Protein AF-A0A853BVT8-F1 (afdb_monomer)

Sequence (184 aa):
MDYLRDLVRQRAQGMRGEVSGGRATQAGLGGLRASVNAVVLDRRTGAVSEAVNGRPYHVIADEDLHPVLARRLQEMLDAGPYQQWDRHTGERLPDTPFPHGDTPLRHAEIKALNLLLNLRGHGVGPDQMPEFLIDVMFTLVRGGPLPAPCCANCTRLVAGVLSNNNRNLFPPGHPEYTVISGER

Secondary structure (DSSP, 8-state):
-HHHHHHHHHHHHHHHHHHHTTSS-TGGGT-TTT-EEEEEEETTT--EEEEE---TT-PPPGGGS-HHHHHHHHHHHHT--EEEE-TTT-PEEEEESSSSSS-GGGSHHHHHHHHHHHHH-TT--GGGGGGEEEEEEESS-TTS-EEPPBPHHHHHHTTT-EESS-EESS-TTSTT--EEPPP-

Nearest PDB structures (foldseek):
  6v4w-assembly2_B  TM=2.492E-01  e=2.949E+00  Chitinophaga pinensis DSM 2588
  3zdj-assembly2_B  TM=2.752E-01  e=4.627E+00  synthetic construct
  1kgf-assembly1_A  TM=1.949E-01  e=5.262E+00  Staphylococcus aureus
  2y91-assembly2_B  TM=1.557E-01  e=4.627E+00  Bacillus licheniformis
  4n1h-assembly2_C  TM=1.527E-01  e=9.391E+00  Bacillus licheniformis

Solvent-accessible surface area (backbone atoms only — not comparable to full-atom values): 9608 Å² total; per-residue (Å²): 124,65,65,60,53,51,49,41,48,52,52,24,52,51,53,47,51,32,38,76,68,68,76,41,53,55,55,61,29,34,24,68,91,50,19,32,36,18,32,27,36,35,70,83,80,68,50,72,35,67,29,49,11,25,38,95,85,45,45,66,51,78,92,70,46,35,64,61,45,48,53,41,49,48,56,45,48,71,68,35,70,21,77,37,34,37,66,85,80,60,46,81,47,78,66,28,65,35,52,28,93,59,71,54,50,21,33,12,63,50,49,14,45,35,53,54,45,52,73,72,31,89,85,59,54,75,86,55,27,59,44,29,38,39,32,40,26,30,27,61,43,88,98,48,63,41,84,30,54,38,46,20,43,48,36,61,55,49,54,60,35,28,20,85,35,35,30,18,80,34,30,78,39,36,94,80,46,49,80,43,77,35,53,121

Radius of gyration: 15.84 Å; Cα contacts (8 Å, |Δi|>4): 373; chains: 1; bounding box: 37×42×40 Å

Mean predicted aligned error: 3.65 Å

Organism: NCBI:txid1323731

pLDDT: mean 93.36, std 6.34, range [59.03, 98.56]

Foldseek 3Di:
DCVQVVVLQVVLVVVLVCCVVVVDPCQQQVHQVQRKKKWKAQQVVRDIFIFGQGHQPQFQDPVLAAPLLVVLLVVLLVPDFEWDADLPPLDTDDTHSHLPNGDCRRHGLRVGVSVVSVVVNNPDHLVSLCSMEMWMWSRNDPPGIDTDAAELRRCRSSPNHFYQAWHWVHHNSDPPTDTHGGHD

Structure (mmCIF, N/CA/C/O backbone):
data_AF-A0A853BVT8-F1
#
_entry.id   AF-A0A853BVT8-F1
#
loop_
_atom_site.group_PDB
_atom_site.id
_atom_site.type_symbol
_atom_site.label_atom_id
_atom_site.label_alt_id
_atom_site.label_comp_id
_atom_site.label_asym_id
_atom_site.label_entity_id
_atom_site.label_seq_id
_atom_site.pdbx_PDB_ins_code
_atom_site.Cartn_x
_atom_site.Cartn_y
_atom_site.Cartn_z
_atom_site.occupancy
_atom_site.B_iso_or_equiv
_atom_site.auth_seq_id
_atom_site.auth_comp_id
_atom_site.auth_asym_id
_atom_site.auth_atom_id
_atom_site.pdbx_PDB_model_num
ATOM 1 N N . MET A 1 1 ? 7.765 0.156 17.466 1.00 59.59 1 MET A N 1
ATOM 2 C CA . MET A 1 1 ? 6.680 -0.747 17.902 1.00 59.59 1 MET A CA 1
ATOM 3 C C . MET A 1 1 ? 6.930 -2.108 17.279 1.00 59.59 1 MET A C 1
ATOM 5 O O . MET A 1 1 ? 6.565 -2.318 16.128 1.00 59.59 1 MET A O 1
ATOM 9 N N . ASP A 1 2 ? 7.598 -2.996 18.012 1.00 77.38 2 ASP A N 1
ATOM 10 C CA . ASP A 1 2 ? 8.118 -4.261 17.467 1.00 77.38 2 ASP A CA 1
ATOM 11 C C . ASP A 1 2 ? 7.026 -5.321 17.250 1.00 77.38 2 ASP A C 1
ATOM 13 O O . ASP A 1 2 ? 7.139 -6.152 16.356 1.00 77.38 2 ASP A O 1
ATOM 17 N N . TYR A 1 3 ? 5.901 -5.211 17.965 1.00 85.62 3 TYR A N 1
ATOM 18 C CA . TYR A 1 3 ? 4.794 -6.165 17.870 1.00 85.62 3 TYR A CA 1
ATOM 19 C C . TYR A 1 3 ? 4.198 -6.294 16.459 1.00 85.62 3 TYR A C 1
ATOM 21 O O . TYR A 1 3 ? 4.037 -7.405 15.960 1.00 85.62 3 TYR A O 1
ATOM 29 N N . LEU A 1 4 ? 3.883 -5.175 15.789 1.00 88.44 4 LEU A N 1
ATOM 30 C CA . LEU A 1 4 ? 3.266 -5.226 14.455 1.00 88.44 4 LEU A CA 1
ATOM 31 C C . LEU A 1 4 ? 4.220 -5.848 13.424 1.00 88.44 4 LEU A C 1
ATOM 33 O O . LEU A 1 4 ? 3.793 -6.614 12.560 1.00 88.44 4 LEU A O 1
ATOM 37 N N . ARG A 1 5 ? 5.519 -5.564 13.573 1.00 89.81 5 ARG A N 1
ATOM 38 C CA . ARG A 1 5 ? 6.593 -6.118 12.747 1.00 89.81 5 ARG A CA 1
ATOM 39 C C . ARG A 1 5 ? 6.738 -7.625 12.933 1.00 89.81 5 ARG A C 1
ATOM 41 O O . ARG A 1 5 ? 6.884 -8.361 11.955 1.00 89.81 5 ARG A O 1
ATOM 48 N N . ASP A 1 6 ? 6.681 -8.093 14.172 1.00 92.00 6 ASP A N 1
ATOM 49 C CA . ASP A 1 6 ? 6.732 -9.522 14.470 1.00 92.00 6 ASP A CA 1
ATOM 50 C C . ASP A 1 6 ? 5.476 -10.241 13.971 1.00 92.00 6 ASP A C 1
ATOM 52 O O . ASP A 1 6 ? 5.586 -11.314 13.371 1.00 92.00 6 ASP A O 1
ATOM 56 N N . LEU A 1 7 ? 4.302 -9.616 14.102 1.00 93.62 7 LEU A N 1
ATOM 57 C CA . LEU A 1 7 ? 3.046 -10.147 13.579 1.00 93.62 7 LEU A CA 1
ATOM 58 C C . LEU A 1 7 ? 3.097 -10.309 12.052 1.00 93.62 7 LEU A C 1
ATOM 60 O O . LEU A 1 7 ? 2.895 -11.416 11.551 1.00 93.62 7 LEU A O 1
ATOM 64 N N . VAL A 1 8 ? 3.432 -9.258 11.290 1.00 95.06 8 VAL A N 1
ATOM 65 C CA . VAL A 1 8 ? 3.498 -9.348 9.816 1.00 95.06 8 VAL A CA 1
ATOM 66 C C . VAL A 1 8 ? 4.539 -10.377 9.353 1.00 95.06 8 VAL A C 1
ATOM 68 O O . VAL A 1 8 ? 4.314 -11.082 8.363 1.00 95.06 8 VAL A O 1
ATOM 71 N N . ARG A 1 9 ? 5.647 -10.537 10.095 1.00 94.88 9 ARG A N 1
ATOM 72 C CA . ARG A 1 9 ? 6.663 -11.569 9.844 1.00 94.88 9 ARG A CA 1
ATOM 73 C C . ARG A 1 9 ? 6.121 -12.974 10.100 1.00 94.88 9 ARG A C 1
ATOM 75 O O . ARG A 1 9 ? 6.331 -13.852 9.262 1.00 94.88 9 ARG A O 1
ATOM 82 N N . GLN A 1 10 ? 5.426 -13.193 11.215 1.00 95.31 10 GLN A N 1
ATOM 83 C CA . GLN A 1 10 ? 4.806 -14.478 11.541 1.00 95.31 10 GLN A CA 1
ATOM 84 C C . GLN A 1 10 ? 3.778 -14.872 10.474 1.00 95.31 10 GLN A C 1
ATOM 86 O O . GLN A 1 10 ? 3.778 -16.011 10.002 1.00 95.31 10 GLN A O 1
ATOM 91 N N . ARG A 1 11 ? 2.952 -13.919 10.022 1.00 96.00 11 ARG A N 1
ATOM 92 C CA . ARG A 1 11 ? 2.008 -14.128 8.914 1.00 96.00 11 ARG A CA 1
ATOM 93 C C . ARG A 1 11 ? 2.717 -14.521 7.629 1.00 96.00 11 ARG A C 1
ATOM 95 O O . ARG A 1 11 ? 2.330 -15.498 6.991 1.00 96.00 11 ARG A O 1
ATOM 102 N N . ALA A 1 12 ? 3.798 -13.824 7.286 1.00 95.62 12 ALA A N 1
ATOM 103 C CA . ALA A 1 12 ? 4.587 -14.146 6.107 1.00 95.62 12 ALA A CA 1
ATOM 104 C C . ALA A 1 12 ? 5.181 -15.567 6.178 1.00 95.62 12 ALA A C 1
ATOM 106 O O . ALA A 1 12 ? 5.166 -16.300 5.190 1.00 95.62 12 ALA A O 1
ATOM 107 N N . GLN A 1 13 ? 5.674 -15.991 7.347 1.00 95.69 13 GLN A N 1
ATOM 108 C CA . GLN A 1 13 ? 6.168 -17.357 7.559 1.00 95.69 13 GLN A CA 1
ATOM 109 C C . GLN A 1 13 ? 5.055 -18.403 7.409 1.00 95.69 13 GLN A C 1
ATOM 111 O O . GLN A 1 13 ? 5.263 -19.409 6.729 1.00 95.69 13 GLN A O 1
ATOM 116 N N . GLY A 1 14 ? 3.871 -18.146 7.971 1.00 95.19 14 GLY A N 1
ATOM 117 C CA . GLY A 1 14 ? 2.697 -19.007 7.809 1.00 95.19 14 GLY A CA 1
ATOM 118 C C . GLY A 1 14 ? 2.315 -19.197 6.338 1.00 95.19 14 GLY A C 1
ATOM 119 O O . GLY A 1 14 ? 2.248 -20.330 5.862 1.00 95.19 14 GLY A O 1
ATOM 120 N N . MET A 1 15 ? 2.194 -18.100 5.585 1.00 94.81 15 MET A N 1
ATOM 121 C CA . MET A 1 15 ? 1.874 -18.128 4.149 1.00 94.81 15 MET A CA 1
ATOM 122 C C . MET A 1 15 ? 2.907 -18.907 3.325 1.00 94.81 15 MET A C 1
ATOM 124 O O . MET A 1 15 ? 2.552 -19.657 2.416 1.00 94.81 15 MET A O 1
ATOM 128 N N . ARG A 1 16 ? 4.201 -18.789 3.646 1.00 94.50 16 ARG A N 1
ATOM 129 C CA . ARG A 1 16 ? 5.247 -19.611 3.008 1.00 94.50 16 ARG A CA 1
ATOM 130 C C . ARG A 1 16 ? 5.047 -21.100 3.269 1.00 94.50 16 ARG A C 1
ATOM 132 O O . ARG A 1 16 ? 5.276 -21.906 2.364 1.00 94.50 16 ARG A O 1
ATOM 139 N N . GLY A 1 17 ? 4.641 -21.457 4.487 1.00 94.56 17 GLY A N 1
ATOM 140 C CA . GLY A 1 17 ? 4.295 -22.827 4.858 1.00 94.56 17 GLY A CA 1
ATOM 141 C C . GLY A 1 17 ? 3.094 -23.346 4.067 1.00 94.56 17 GLY A C 1
ATOM 142 O O . GLY A 1 17 ? 3.124 -24.471 3.575 1.00 94.56 17 GLY A O 1
ATOM 143 N N . GLU A 1 18 ? 2.069 -22.517 3.867 1.00 94.81 18 GLU A N 1
ATOM 144 C CA . GLU A 1 18 ? 0.896 -22.865 3.056 1.00 94.81 18 GLU A CA 1
ATOM 145 C C . GLU A 1 18 ? 1.233 -23.068 1.578 1.00 94.81 18 GLU A C 1
ATOM 147 O O . GLU A 1 18 ? 0.758 -24.031 0.977 1.00 94.81 18 GLU A O 1
ATOM 152 N N . VAL A 1 19 ? 2.090 -22.215 1.005 1.00 93.31 19 VAL A N 1
ATOM 153 C CA . VAL A 1 19 ? 2.563 -22.372 -0.379 1.00 93.31 19 VAL A CA 1
ATOM 154 C C . VAL A 1 19 ? 3.416 -23.629 -0.530 1.00 93.31 19 VAL A C 1
ATOM 156 O O . VAL A 1 19 ? 3.199 -24.408 -1.454 1.00 93.31 19 VAL A O 1
ATOM 159 N N . SER A 1 20 ? 4.355 -23.865 0.389 1.00 92.25 20 SER A N 1
ATOM 160 C CA . SER A 1 20 ? 5.199 -25.072 0.371 1.00 92.25 20 SER A CA 1
ATOM 161 C C . SER A 1 20 ? 4.375 -26.352 0.537 1.00 92.25 20 SER A C 1
ATOM 163 O O . SER A 1 20 ? 4.693 -27.374 -0.060 1.00 92.25 20 SER A O 1
ATOM 165 N N . GLY A 1 21 ? 3.300 -26.286 1.326 1.00 94.38 21 GLY A N 1
ATOM 166 C CA . GLY A 1 21 ? 2.366 -27.388 1.546 1.00 94.38 21 GLY A CA 1
ATOM 167 C C . GLY A 1 21 ? 1.257 -27.514 0.496 1.00 94.38 21 GLY A C 1
ATOM 168 O O . GLY A 1 21 ? 0.345 -28.307 0.703 1.00 94.38 21 GLY A O 1
ATOM 169 N N . GLY A 1 22 ? 1.274 -26.719 -0.581 1.00 93.31 22 GLY A N 1
ATOM 170 C CA . GLY A 1 22 ? 0.289 -26.789 -1.668 1.00 93.31 22 GLY A CA 1
ATOM 171 C C . GLY A 1 22 ? -1.121 -26.284 -1.328 1.00 93.31 22 GLY A C 1
ATOM 172 O O . GLY A 1 22 ? -2.031 -26.444 -2.136 1.00 93.31 22 GLY A O 1
ATOM 173 N N . ARG A 1 23 ? -1.319 -25.658 -0.160 1.00 93.50 23 ARG A N 1
ATOM 174 C CA . ARG A 1 23 ? -2.612 -25.086 0.275 1.00 93.50 23 ARG A CA 1
ATOM 175 C C . ARG A 1 23 ? -2.868 -23.690 -0.293 1.00 93.50 23 ARG A C 1
ATOM 177 O O . ARG A 1 23 ? -4.014 -23.266 -0.391 1.00 93.50 23 ARG A O 1
ATOM 184 N N . ALA A 1 24 ? -1.805 -22.999 -0.694 1.00 91.19 24 ALA A N 1
ATOM 185 C CA . ALA A 1 24 ? -1.854 -21.718 -1.382 1.00 91.19 24 ALA A CA 1
ATOM 186 C C . ALA A 1 24 ? -0.964 -21.753 -2.630 1.00 91.19 24 ALA A C 1
ATOM 188 O O . ALA A 1 24 ? -0.022 -22.538 -2.728 1.00 91.19 24 ALA A O 1
ATOM 189 N N . THR A 1 25 ? -1.235 -20.871 -3.592 1.00 90.88 25 THR A N 1
ATOM 190 C CA . THR A 1 25 ? -0.416 -20.747 -4.808 1.00 90.88 25 THR A CA 1
ATOM 191 C C . THR A 1 25 ? 0.362 -19.441 -4.793 1.00 90.88 25 THR A C 1
ATOM 193 O O . THR A 1 25 ? -0.151 -18.412 -4.355 1.00 90.88 25 THR A O 1
ATOM 196 N N . GLN A 1 26 ? 1.578 -19.444 -5.350 1.00 89.94 26 GLN A N 1
ATOM 197 C CA . GLN A 1 26 ? 2.368 -18.216 -5.507 1.00 89.94 26 GLN A CA 1
ATOM 198 C C . GLN A 1 26 ? 1.588 -17.143 -6.279 1.00 89.94 26 GLN A C 1
ATOM 200 O O . GLN A 1 26 ? 1.597 -15.977 -5.902 1.00 89.94 26 GLN A O 1
ATOM 205 N N . ALA A 1 27 ? 0.866 -17.548 -7.330 1.00 87.44 27 ALA A N 1
ATOM 206 C CA . ALA A 1 27 ? 0.018 -16.662 -8.123 1.00 87.44 27 ALA A CA 1
ATOM 207 C C . ALA A 1 27 ? -1.129 -16.047 -7.304 1.00 87.44 27 ALA A C 1
ATOM 209 O O . ALA A 1 27 ? -1.492 -14.897 -7.532 1.00 87.44 27 ALA A O 1
ATOM 210 N N . GLY A 1 28 ? -1.690 -16.789 -6.343 1.00 85.88 28 GLY A N 1
ATOM 211 C CA . GLY A 1 28 ? -2.718 -16.286 -5.429 1.00 85.88 28 GLY A CA 1
ATOM 212 C C . GLY A 1 28 ? -2.236 -15.136 -4.544 1.00 85.88 28 GLY A C 1
ATOM 213 O O . GLY A 1 28 ? -3.037 -14.273 -4.208 1.00 85.88 28 GLY A O 1
ATOM 214 N N . LEU A 1 29 ? -0.933 -15.087 -4.253 1.00 85.38 29 LEU A N 1
ATOM 215 C CA . LEU A 1 29 ? -0.292 -14.029 -3.471 1.00 85.38 29 LEU A CA 1
ATOM 216 C C . LEU A 1 29 ? 0.296 -12.904 -4.341 1.00 85.38 29 L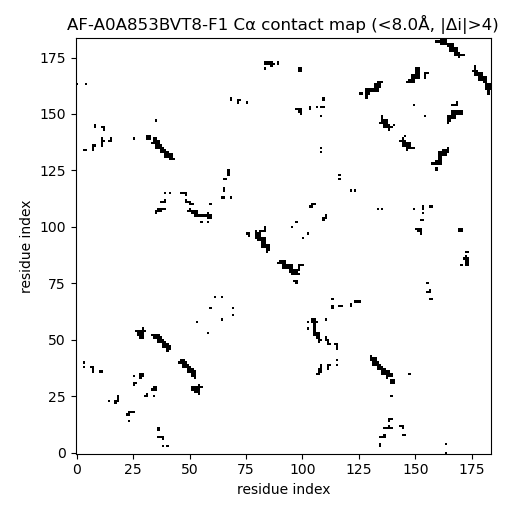EU A C 1
ATOM 218 O O . LEU A 1 29 ? 1.077 -12.105 -3.842 1.00 85.38 29 LEU A O 1
ATOM 222 N N . GLY A 1 30 ? -0.000 -12.859 -5.644 1.00 82.81 30 GLY A N 1
ATOM 223 C CA . GLY A 1 30 ? 0.544 -11.857 -6.568 1.00 82.81 30 GLY A CA 1
ATOM 224 C C . GLY A 1 30 ? 1.795 -12.292 -7.343 1.00 82.81 30 GLY A C 1
ATOM 225 O O . GLY A 1 30 ? 2.314 -11.507 -8.131 1.00 82.81 30 GLY A O 1
ATOM 226 N N . GLY A 1 31 ? 2.250 -13.540 -7.185 1.00 83.62 31 GLY A N 1
ATOM 227 C CA . GLY A 1 31 ? 3.413 -14.112 -7.873 1.00 83.62 31 GLY A CA 1
ATOM 228 C C . GLY A 1 31 ? 4.716 -13.978 -7.080 1.00 83.62 31 GLY A C 1
ATOM 229 O O . GLY A 1 31 ? 4.810 -13.207 -6.134 1.00 83.62 31 GLY A O 1
ATOM 230 N N . LEU A 1 32 ? 5.761 -14.721 -7.464 1.00 70.25 32 LEU A N 1
ATOM 231 C CA . LEU A 1 32 ? 7.001 -14.834 -6.675 1.00 70.25 32 LEU A CA 1
ATOM 232 C C . LEU A 1 32 ? 7.667 -13.480 -6.360 1.00 70.25 32 LEU A C 1
ATOM 234 O O . LEU A 1 32 ? 8.144 -13.268 -5.249 1.00 70.25 32 LEU A O 1
ATOM 238 N N . ARG A 1 33 ? 7.697 -12.564 -7.337 1.00 69.94 33 ARG A N 1
ATOM 239 C CA . ARG A 1 33 ? 8.371 -11.255 -7.230 1.00 69.94 33 ARG A CA 1
A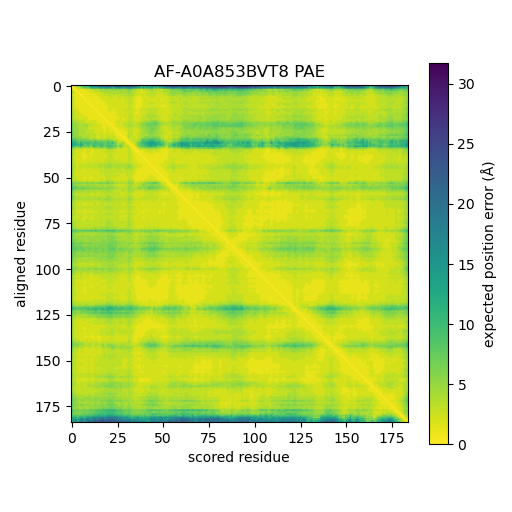TOM 240 C C . ARG A 1 33 ? 7.488 -10.136 -6.670 1.00 69.94 33 ARG A C 1
ATOM 242 O O . ARG A 1 33 ? 8.009 -9.071 -6.370 1.00 69.94 33 ARG A O 1
ATOM 249 N N . ALA A 1 34 ? 6.186 -10.376 -6.533 1.00 79.50 34 ALA A N 1
ATOM 250 C CA . ALA A 1 34 ? 5.215 -9.402 -6.036 1.00 79.50 34 ALA A CA 1
ATOM 251 C C . ALA A 1 34 ? 4.369 -9.975 -4.888 1.00 79.50 34 ALA A C 1
ATOM 253 O O . ALA A 1 34 ? 3.291 -9.462 -4.599 1.00 79.50 34 ALA A O 1
ATOM 254 N N . SER A 1 35 ? 4.855 -11.035 -4.234 1.00 91.06 35 SER A N 1
ATOM 255 C CA . SER A 1 35 ? 4.199 -11.610 -3.071 1.00 91.06 35 SER A CA 1
ATOM 256 C C . SER A 1 35 ? 4.487 -10.767 -1.848 1.00 91.06 35 SER A C 1
ATOM 258 O O . SER A 1 35 ? 5.594 -10.791 -1.305 1.00 91.06 35 SER A O 1
ATOM 260 N N . VAL A 1 36 ? 3.474 -9.997 -1.474 1.00 95.31 36 VAL A N 1
ATOM 261 C CA . VAL A 1 36 ? 3.507 -9.058 -0.365 1.00 95.31 36 VAL A CA 1
ATOM 262 C C . VAL A 1 36 ? 2.318 -9.334 0.537 1.00 95.31 36 VAL A C 1
ATOM 264 O O . VAL A 1 36 ? 1.204 -9.547 0.049 1.00 95.31 36 VAL A O 1
ATOM 267 N N . ASN A 1 37 ? 2.557 -9.303 1.842 1.00 96.69 37 ASN A N 1
ATOM 268 C CA . ASN A 1 37 ? 1.511 -9.225 2.846 1.00 96.69 37 ASN A CA 1
ATOM 269 C C . ASN A 1 37 ? 1.666 -7.956 3.676 1.00 96.69 37 ASN A C 1
ATOM 271 O O . ASN A 1 37 ? 2.784 -7.517 3.943 1.00 96.69 37 ASN A O 1
ATOM 275 N N . ALA A 1 38 ? 0.539 -7.398 4.099 1.00 97.50 38 ALA A N 1
ATOM 276 C CA . ALA A 1 38 ? 0.483 -6.204 4.923 1.00 97.50 38 ALA A CA 1
ATOM 277 C C . ALA A 1 38 ? -0.380 -6.455 6.157 1.00 97.50 38 ALA A C 1
ATOM 279 O O . ALA A 1 38 ? -1.377 -7.177 6.091 1.00 97.50 38 ALA A O 1
ATOM 280 N N . VAL A 1 39 ? 0.011 -5.832 7.263 1.00 97.94 39 VAL A N 1
ATOM 281 C CA . VAL A 1 39 ? -0.793 -5.705 8.475 1.00 97.94 39 VAL A CA 1
ATOM 282 C C . VAL A 1 39 ? -0.946 -4.220 8.765 1.00 97.94 39 VAL A C 1
ATOM 284 O O . VAL A 1 39 ? 0.037 -3.478 8.752 1.00 97.94 39 VAL A O 1
ATOM 287 N N . VAL A 1 40 ? -2.176 -3.787 9.026 1.00 97.88 40 VAL A N 1
ATOM 288 C CA . VAL A 1 40 ? -2.485 -2.402 9.385 1.00 97.88 40 VAL A CA 1
ATOM 289 C C . VAL A 1 40 ? -3.170 -2.384 10.737 1.00 97.88 40 VAL A C 1
ATOM 291 O O . VAL A 1 40 ? -4.091 -3.162 10.974 1.00 97.88 40 VAL A O 1
ATOM 294 N N . LEU A 1 41 ? -2.709 -1.499 11.613 1.00 97.81 41 LEU A N 1
ATOM 295 C CA . LEU A 1 41 ? -3.265 -1.243 12.934 1.00 97.81 41 LEU A CA 1
ATOM 296 C C . LEU A 1 41 ? -3.920 0.137 12.941 1.00 97.81 41 LEU A C 1
ATOM 298 O O . LEU A 1 41 ? -3.257 1.138 12.679 1.00 97.81 41 LEU A O 1
ATOM 302 N N . ASP A 1 42 ? -5.190 0.196 13.313 1.00 97.62 42 ASP A N 1
ATOM 303 C CA . ASP A 1 42 ? -5.824 1.419 13.787 1.00 97.62 42 ASP A CA 1
ATOM 304 C C . ASP A 1 42 ? -5.423 1.626 15.253 1.00 97.62 42 ASP A C 1
ATOM 306 O O . ASP A 1 42 ? -5.849 0.897 16.148 1.00 97.62 42 ASP A O 1
ATOM 310 N N . ARG A 1 43 ? -4.594 2.634 15.517 1.00 96.12 43 ARG A N 1
ATOM 311 C CA . ARG A 1 43 ? -4.029 2.904 16.844 1.00 96.12 43 ARG A CA 1
ATOM 312 C C . ARG A 1 43 ? -5.039 3.509 17.817 1.00 96.12 43 ARG A C 1
ATOM 314 O O . ARG A 1 43 ? -4.779 3.482 19.017 1.00 96.12 43 ARG A O 1
ATOM 321 N N . ARG A 1 44 ? -6.165 4.051 17.338 1.00 96.00 44 ARG A N 1
ATOM 322 C CA . ARG A 1 44 ? -7.216 4.613 18.203 1.00 96.00 44 ARG A CA 1
ATOM 323 C C . ARG A 1 44 ? -8.254 3.567 18.614 1.00 96.00 44 ARG A C 1
ATOM 325 O O . ARG A 1 44 ? -8.794 3.697 19.705 1.00 96.00 44 ARG A O 1
ATOM 332 N N . THR A 1 45 ? -8.533 2.538 17.807 1.00 96.12 45 THR A N 1
ATOM 333 C CA . THR A 1 45 ? -9.413 1.418 18.236 1.00 96.12 45 THR A CA 1
ATOM 334 C C . THR A 1 45 ? -8.676 0.158 18.671 1.00 96.12 45 THR A C 1
ATOM 336 O O . THR A 1 45 ? -9.260 -0.668 19.364 1.00 96.12 45 THR A O 1
ATOM 339 N N . GLY A 1 46 ? -7.426 -0.027 18.246 1.00 96.06 46 GLY A N 1
ATOM 340 C CA . GLY A 1 46 ? -6.722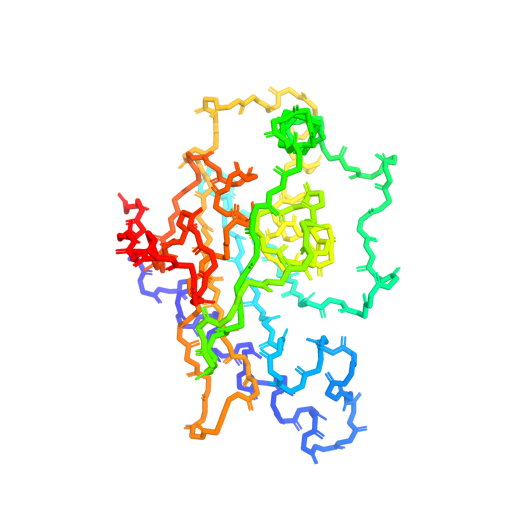 -1.302 18.362 1.00 96.06 46 GLY A CA 1
ATOM 341 C C . GLY A 1 46 ? -7.121 -2.330 17.297 1.00 96.06 46 GLY A C 1
ATOM 342 O O . GLY A 1 46 ? -6.640 -3.460 17.351 1.00 96.06 46 GLY A O 1
ATOM 343 N N . ALA A 1 47 ? -7.983 -1.976 16.335 1.00 97.31 47 ALA A N 1
ATOM 344 C CA . ALA A 1 47 ? -8.380 -2.885 15.266 1.00 97.31 47 ALA A CA 1
ATOM 345 C C . ALA A 1 47 ? -7.201 -3.186 14.330 1.00 97.31 47 ALA A C 1
ATOM 347 O O . ALA A 1 47 ? -6.443 -2.293 13.948 1.00 97.31 47 ALA A O 1
ATOM 348 N N . VAL A 1 48 ? -7.077 -4.451 13.933 1.00 97.56 48 VAL A N 1
ATOM 349 C CA . VAL A 1 48 ? -6.040 -4.924 13.013 1.00 97.56 48 VAL A CA 1
ATOM 350 C C . VAL A 1 48 ? -6.701 -5.504 11.773 1.00 97.56 48 VAL A C 1
ATOM 352 O O . VAL A 1 48 ? -7.669 -6.255 11.869 1.00 97.56 48 VAL A O 1
ATOM 355 N N . SER A 1 49 ? -6.157 -5.170 10.609 1.00 98.12 49 SER A N 1
ATOM 356 C CA . SER A 1 49 ? -6.501 -5.806 9.340 1.00 98.12 49 SER A CA 1
ATOM 357 C C . SER A 1 49 ? -5.255 -6.387 8.693 1.00 98.12 49 SER A C 1
ATOM 359 O O . SER A 1 49 ? -4.140 -5.894 8.881 1.00 98.12 49 SER A O 1
ATOM 361 N N . GLU A 1 50 ? -5.452 -7.442 7.915 1.00 97.62 50 GLU A N 1
ATOM 362 C CA . GLU A 1 50 ? -4.387 -8.122 7.196 1.00 97.62 50 GLU A CA 1
ATOM 363 C C . GLU A 1 50 ? -4.822 -8.322 5.748 1.00 97.62 50 GLU A C 1
ATOM 365 O O . GLU A 1 50 ? -5.994 -8.580 5.467 1.00 97.62 50 GLU A O 1
ATOM 370 N N . ALA A 1 51 ? -3.880 -8.220 4.818 1.00 97.12 51 ALA A N 1
ATOM 371 C CA . ALA A 1 51 ? -4.141 -8.513 3.419 1.00 97.12 51 ALA A CA 1
ATOM 372 C C . ALA A 1 51 ? -2.894 -9.047 2.716 1.00 97.12 51 ALA A C 1
ATOM 374 O O . ALA A 1 51 ? -1.766 -8.945 3.205 1.00 97.12 51 ALA A O 1
ATOM 375 N N . VAL A 1 52 ? -3.120 -9.596 1.527 1.00 95.94 52 VAL A N 1
ATOM 376 C CA . VAL A 1 52 ? -2.084 -10.046 0.600 1.00 95.94 52 VAL A CA 1
ATOM 377 C C . VAL A 1 52 ? -2.302 -9.410 -0.764 1.00 95.94 52 VAL A C 1
ATOM 379 O O . VAL A 1 52 ? -3.432 -9.067 -1.137 1.00 95.94 52 VAL A O 1
ATOM 382 N N . ASN A 1 53 ? -1.223 -9.283 -1.531 1.00 94.50 53 ASN A N 1
ATOM 383 C CA . ASN A 1 53 ? -1.335 -8.921 -2.934 1.00 94.50 53 ASN A CA 1
ATOM 384 C C . ASN A 1 53 ? -2.232 -9.932 -3.650 1.00 94.50 53 ASN A C 1
ATOM 386 O O . ASN A 1 53 ? -2.116 -11.143 -3.469 1.00 94.50 53 ASN A O 1
ATOM 390 N N . GLY A 1 54 ? -3.157 -9.419 -4.455 1.00 85.88 54 GLY A N 1
ATOM 391 C CA . GLY A 1 54 ? -4.073 -10.253 -5.227 1.00 85.88 54 GLY A CA 1
ATOM 392 C C . GLY A 1 54 ? -3.513 -10.624 -6.597 1.00 85.88 54 GLY A C 1
ATOM 393 O O . GLY A 1 54 ? -2.453 -10.156 -6.991 1.00 85.88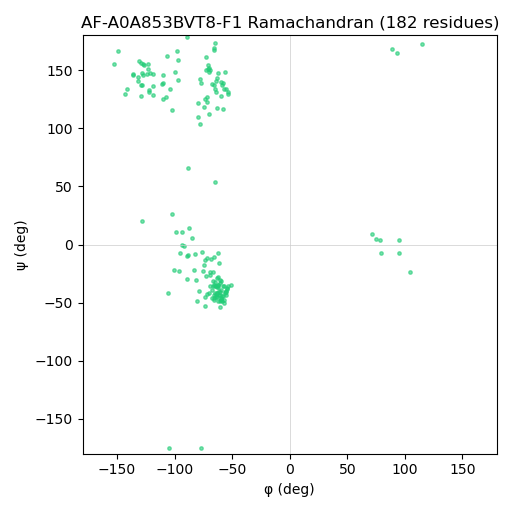 54 GLY A O 1
ATOM 394 N N . ARG A 1 55 ? -4.256 -11.405 -7.383 1.00 88.50 55 ARG A N 1
ATOM 395 C CA . ARG A 1 55 ? -4.049 -11.492 -8.840 1.00 88.50 55 ARG A CA 1
ATOM 396 C C . AR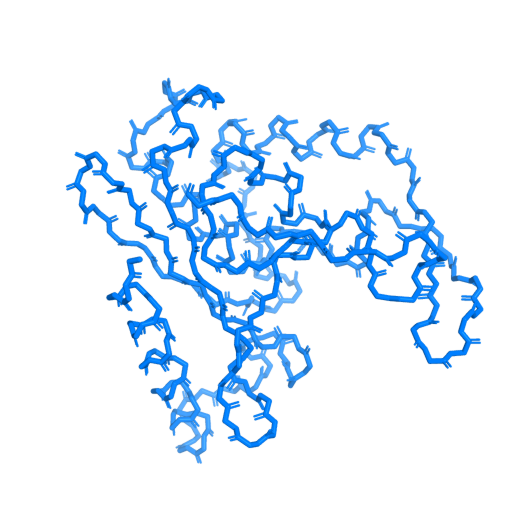G A 1 55 ? -4.373 -10.143 -9.512 1.00 88.50 55 ARG A C 1
ATOM 398 O O . ARG A 1 55 ? -4.979 -9.301 -8.854 1.00 88.50 55 ARG A O 1
ATOM 405 N N . PRO A 1 56 ? -4.022 -9.919 -10.794 1.00 85.31 56 PRO A N 1
ATOM 406 C CA . PRO A 1 56 ? -4.302 -8.648 -11.476 1.00 85.31 56 PRO A CA 1
ATOM 407 C C . PRO A 1 56 ? -5.762 -8.173 -11.379 1.00 85.31 56 PRO A C 1
ATOM 409 O O . PRO A 1 56 ? -6.000 -6.985 -11.227 1.00 85.31 56 PRO A O 1
ATOM 412 N N . TYR A 1 57 ? -6.723 -9.101 -11.386 1.00 87.25 57 TYR A N 1
ATOM 413 C CA . TYR A 1 57 ? -8.164 -8.830 -11.263 1.00 87.25 57 TYR A CA 1
ATOM 414 C C . TYR A 1 57 ? -8.704 -8.909 -9.824 1.00 87.25 57 TYR A C 1
ATOM 416 O O . TYR A 1 57 ? -9.887 -8.697 -9.598 1.00 87.25 57 TYR A O 1
ATOM 424 N N . HIS A 1 58 ? -7.868 -9.217 -8.829 1.00 91.56 58 HIS A N 1
ATOM 425 C CA . HIS A 1 58 ? -8.261 -9.173 -7.415 1.00 91.56 58 HIS A CA 1
ATOM 426 C C . HIS A 1 58 ? -8.011 -7.766 -6.865 1.00 91.56 58 HIS A C 1
ATOM 428 O O . HIS A 1 58 ? -7.126 -7.572 -6.022 1.00 91.56 58 HIS A O 1
ATOM 434 N N . VAL A 1 59 ? -8.749 -6.794 -7.384 1.00 95.88 59 VAL A N 1
ATOM 435 C CA . VAL A 1 59 ? -8.734 -5.394 -6.946 1.00 95.88 59 VAL A CA 1
ATOM 436 C C . VAL A 1 59 ? -9.884 -5.133 -5.974 1.00 95.88 59 VAL A C 1
ATOM 438 O O . VAL A 1 59 ? -10.842 -5.901 -5.930 1.00 95.88 59 VAL A O 1
ATOM 441 N N . ILE A 1 60 ? -9.769 -4.077 -5.173 1.00 97.50 60 ILE A N 1
ATOM 442 C CA . ILE A 1 60 ? -10.917 -3.499 -4.459 1.00 97.50 60 ILE A CA 1
ATOM 443 C C . ILE A 1 60 ? -11.886 -2.962 -5.521 1.00 97.50 60 ILE A C 1
ATOM 445 O O . ILE A 1 60 ? -11.427 -2.295 -6.448 1.00 97.50 60 ILE A O 1
ATOM 449 N N . ALA A 1 61 ? -13.174 -3.287 -5.411 1.00 96.88 61 ALA A N 1
ATOM 450 C CA . ALA A 1 61 ? -14.199 -2.737 -6.293 1.00 96.88 61 ALA A CA 1
ATOM 451 C C . ALA A 1 61 ? -14.416 -1.244 -5.999 1.00 96.88 61 ALA A C 1
ATOM 453 O O . ALA A 1 61 ? -14.192 -0.799 -4.872 1.00 96.88 61 ALA A O 1
ATOM 454 N N . ASP A 1 62 ? -14.843 -0.468 -6.994 1.00 96.19 62 ASP A N 1
ATOM 455 C CA . ASP A 1 62 ? -14.967 0.988 -6.854 1.00 96.19 62 ASP A CA 1
ATOM 456 C C . ASP A 1 62 ? -15.988 1.367 -5.769 1.00 96.19 62 ASP A C 1
ATOM 458 O O . ASP A 1 62 ? -15.755 2.293 -4.994 1.00 96.19 62 ASP A O 1
ATOM 462 N N . GLU A 1 63 ? -17.078 0.605 -5.652 1.00 96.44 63 GLU A N 1
ATOM 463 C CA . GLU A 1 63 ? -18.103 0.762 -4.617 1.00 96.44 63 GLU A CA 1
ATOM 464 C C . GLU A 1 63 ? -17.611 0.440 -3.194 1.00 96.44 63 GLU A C 1
ATOM 466 O O . GLU A 1 63 ? -18.165 0.954 -2.222 1.00 96.44 63 GLU A O 1
ATOM 471 N N . ASP A 1 64 ? -16.553 -0.365 -3.069 1.00 97.56 64 ASP A N 1
ATOM 472 C CA . ASP A 1 64 ? -15.957 -0.764 -1.791 1.00 97.56 64 ASP A CA 1
ATOM 473 C C . ASP A 1 64 ? -14.773 0.132 -1.392 1.00 97.56 64 ASP A C 1
ATOM 475 O O . ASP A 1 64 ? -14.217 -0.005 -0.291 1.00 97.56 64 ASP A O 1
ATOM 479 N N . LEU A 1 65 ? -14.332 1.027 -2.281 1.00 98.31 65 LEU A N 1
ATOM 480 C CA . LEU A 1 65 ? -13.177 1.883 -2.049 1.00 98.31 65 LEU A CA 1
ATOM 481 C C . LEU A 1 65 ? -13.554 3.069 -1.157 1.00 98.31 65 LEU A C 1
ATOM 483 O O . LEU A 1 65 ? -14.392 3.905 -1.494 1.00 98.31 65 LEU A O 1
ATOM 487 N N . HIS A 1 66 ? -12.875 3.191 -0.018 1.00 98.25 66 HIS A N 1
ATOM 488 C CA . HIS A 1 66 ? -13.113 4.279 0.918 1.00 98.25 66 HIS A CA 1
ATOM 489 C C . HIS A 1 66 ? -12.873 5.649 0.244 1.00 98.25 66 HIS A C 1
ATOM 491 O O . HIS A 1 66 ? -11.839 5.822 -0.417 1.00 98.25 66 HIS A O 1
ATOM 497 N N . PRO A 1 67 ? -13.727 6.673 0.468 1.00 97.44 67 PRO A N 1
ATOM 498 C CA . PRO A 1 67 ? -13.646 7.955 -0.240 1.00 97.44 67 PRO A CA 1
ATOM 499 C C . PRO A 1 67 ? -12.283 8.653 -0.184 1.00 97.44 67 PRO A C 1
ATOM 501 O O . PRO A 1 67 ? -11.852 9.260 -1.164 1.00 97.44 67 PRO A O 1
ATOM 504 N N . VAL A 1 68 ? -11.561 8.553 0.941 1.00 97.06 68 VAL A N 1
ATOM 505 C CA . VAL A 1 68 ? -10.216 9.150 1.057 1.00 97.06 68 VAL A CA 1
ATOM 506 C C . VAL A 1 68 ? -9.211 8.510 0.092 1.00 97.06 68 VAL A C 1
ATOM 508 O O . VAL A 1 68 ? -8.356 9.210 -0.447 1.00 97.06 68 VAL A O 1
ATOM 511 N N . LEU A 1 69 ? -9.320 7.197 -0.142 1.00 98.06 69 LEU A N 1
ATOM 512 C CA . LEU A 1 69 ? -8.462 6.464 -1.067 1.00 98.06 69 LEU A CA 1
ATOM 513 C C . LEU A 1 69 ? -8.914 6.689 -2.506 1.00 98.06 69 LEU A C 1
ATOM 515 O O . LEU A 1 69 ? -8.060 6.901 -3.359 1.00 98.06 69 LEU A O 1
ATOM 519 N N . ALA A 1 70 ? -10.227 6.720 -2.759 1.00 97.81 70 ALA A N 1
ATOM 520 C CA . ALA A 1 70 ? -10.789 7.033 -4.071 1.00 97.81 70 ALA A CA 1
ATOM 521 C C . ALA A 1 70 ? -10.323 8.408 -4.568 1.00 97.81 70 ALA A C 1
ATOM 523 O O . ALA A 1 70 ? -9.797 8.526 -5.672 1.00 97.81 70 ALA A O 1
ATOM 524 N N . ARG A 1 71 ? -10.404 9.436 -3.715 1.00 97.19 71 ARG A N 1
ATOM 525 C CA . ARG A 1 71 ? -9.916 10.779 -4.049 1.00 97.19 71 ARG A CA 1
ATOM 526 C C . ARG A 1 71 ? -8.418 10.791 -4.365 1.00 97.19 71 ARG A C 1
ATOM 528 O O . ARG A 1 71 ? -8.023 11.353 -5.376 1.00 97.19 71 ARG A O 1
ATOM 535 N N . ARG A 1 72 ? -7.589 10.139 -3.543 1.00 97.56 72 ARG A N 1
ATOM 536 C CA . ARG A 1 72 ? -6.131 10.062 -3.770 1.00 97.56 72 ARG A CA 1
ATOM 537 C C . ARG A 1 72 ? -5.769 9.265 -5.022 1.00 97.56 72 ARG A C 1
ATOM 539 O O . ARG A 1 72 ? -4.788 9.580 -5.689 1.00 97.56 72 ARG A O 1
ATOM 546 N N . LEU A 1 73 ? -6.536 8.221 -5.329 1.00 98.31 73 LEU A N 1
ATOM 547 C CA . LEU A 1 73 ? -6.388 7.463 -6.565 1.00 98.31 73 LEU A CA 1
ATOM 548 C C . LEU A 1 73 ? -6.697 8.349 -7.773 1.00 98.31 73 LEU A C 1
ATOM 550 O O . LEU A 1 73 ? -5.913 8.352 -8.716 1.00 98.31 73 LEU A O 1
ATOM 554 N N . GLN A 1 74 ? -7.780 9.128 -7.716 1.00 98.31 74 GLN A N 1
ATOM 555 C CA . GLN A 1 74 ? -8.138 10.068 -8.774 1.00 98.31 74 GLN A CA 1
ATOM 556 C C . GLN A 1 74 ? -7.068 11.150 -8.954 1.00 98.31 74 GLN A C 1
ATOM 558 O O . GLN A 1 74 ? -6.580 11.330 -10.061 1.00 98.31 74 GLN A O 1
ATOM 563 N N . GLU A 1 75 ? -6.618 11.787 -7.868 1.00 97.75 75 GLU A N 1
ATOM 564 C CA . GLU A 1 75 ? -5.529 12.778 -7.897 1.00 97.75 75 GLU A CA 1
ATOM 565 C C . GLU A 1 75 ? -4.253 12.209 -8.547 1.00 97.75 75 GLU A C 1
ATOM 567 O O . GLU A 1 75 ? -3.562 12.899 -9.294 1.00 97.75 75 GLU A O 1
ATOM 572 N N . MET A 1 76 ? -3.937 10.936 -8.287 1.00 97.62 76 MET A N 1
ATOM 573 C CA . MET A 1 76 ? -2.804 10.255 -8.913 1.00 97.62 76 MET A CA 1
ATOM 574 C C . MET A 1 76 ? -3.042 9.984 -10.404 1.00 97.62 76 MET A C 1
ATOM 576 O O . MET A 1 76 ? -2.129 10.165 -11.200 1.00 97.62 76 MET A O 1
ATOM 580 N N . LEU A 1 77 ? -4.242 9.562 -10.800 1.00 97.62 77 LEU A N 1
ATOM 581 C CA . LEU A 1 77 ? -4.576 9.358 -12.211 1.00 97.62 77 LEU A CA 1
ATOM 582 C C . LEU A 1 77 ? -4.514 10.676 -12.999 1.00 97.62 77 LEU A C 1
ATOM 584 O O . LEU A 1 77 ? -3.948 10.699 -14.090 1.00 97.62 77 LEU A O 1
ATOM 588 N N . ASP A 1 78 ? -5.018 11.767 -12.419 1.00 98.12 78 ASP A N 1
ATOM 589 C CA . ASP A 1 78 ? -5.027 13.104 -13.024 1.00 98.12 78 ASP A CA 1
ATOM 590 C C . ASP A 1 78 ? -3.615 13.689 -13.181 1.00 98.12 78 ASP A C 1
ATOM 592 O O . ASP A 1 78 ? -3.347 14.442 -14.114 1.00 98.12 78 ASP A O 1
ATOM 596 N N . ALA A 1 79 ? -2.699 13.340 -12.273 1.00 97.06 79 ALA A N 1
ATOM 597 C CA . ALA A 1 79 ? -1.302 13.770 -12.318 1.00 97.06 79 ALA A CA 1
ATOM 598 C C . ALA A 1 79 ? -0.420 12.920 -13.253 1.00 97.06 79 ALA A C 1
ATOM 600 O O . ALA A 1 79 ? 0.752 13.249 -13.449 1.00 97.06 79 ALA A O 1
ATOM 601 N N . GLY A 1 80 ? -0.947 11.813 -13.779 1.00 94.44 80 GLY A N 1
ATOM 602 C CA . GLY A 1 80 ? -0.277 10.992 -14.778 1.00 94.44 80 GLY A CA 1
ATOM 603 C C . GLY A 1 80 ? -0.336 11.593 -16.194 1.00 94.44 80 GLY A C 1
ATOM 604 O O . GLY A 1 80 ? -0.845 12.694 -16.400 1.00 94.44 80 GLY A O 1
ATOM 605 N N . PRO A 1 81 ? 0.159 10.861 -17.206 1.00 96.88 81 PRO A N 1
ATOM 606 C CA . PRO A 1 81 ? 0.806 9.555 -17.103 1.00 96.88 81 PRO A CA 1
ATOM 607 C C . PRO A 1 81 ? 2.214 9.643 -16.486 1.00 96.88 81 PRO A C 1
ATOM 609 O O . PRO A 1 81 ? 2.835 10.703 -16.445 1.00 96.88 81 PRO A O 1
ATOM 612 N N . TYR A 1 82 ? 2.725 8.514 -15.994 1.00 97.00 82 TYR A N 1
ATOM 613 C CA . TYR A 1 82 ? 4.003 8.430 -15.293 1.00 97.00 82 TYR A CA 1
ATOM 614 C C . TYR A 1 82 ? 5.057 7.689 -16.091 1.00 97.00 82 TYR A C 1
ATOM 616 O O . TYR A 1 82 ? 4.828 6.605 -16.631 1.00 97.00 82 TYR A O 1
ATOM 624 N N . GLN A 1 83 ? 6.256 8.247 -16.039 1.00 96.25 83 GLN A N 1
ATOM 625 C CA . GLN A 1 83 ? 7.433 7.675 -16.648 1.00 96.25 83 GLN A CA 1
ATOM 626 C C . GLN A 1 83 ? 7.834 6.346 -15.971 1.00 96.25 83 GLN A C 1
ATOM 628 O O . GLN A 1 83 ? 7.820 6.233 -14.745 1.00 96.25 83 GLN A O 1
ATOM 633 N N . GLN A 1 84 ? 8.197 5.341 -16.769 1.00 95.50 84 GLN A N 1
ATOM 634 C CA . GLN A 1 84 ? 8.632 4.007 -16.351 1.00 95.50 84 GLN A CA 1
ATOM 635 C C . GLN A 1 84 ? 10.009 3.667 -16.930 1.00 95.50 84 GLN A C 1
ATOM 637 O O . GLN A 1 84 ? 10.330 4.040 -18.059 1.00 95.50 84 GLN A O 1
ATOM 642 N N . TRP A 1 85 ? 10.797 2.904 -16.174 1.00 95.50 85 TRP A N 1
ATOM 643 C CA . TRP A 1 85 ? 12.125 2.438 -16.572 1.00 95.50 85 TRP A CA 1
ATOM 644 C C . TRP A 1 85 ? 12.307 0.974 -16.213 1.00 95.50 85 TRP A C 1
ATOM 646 O O . TRP A 1 85 ? 11.816 0.507 -15.181 1.00 95.50 85 TRP A O 1
ATOM 656 N N . ASP A 1 86 ? 13.048 0.256 -17.046 1.00 93.62 86 ASP A N 1
ATOM 657 C CA . ASP A 1 86 ? 13.458 -1.099 -16.732 1.00 93.62 86 ASP A CA 1
ATOM 658 C C . ASP A 1 86 ? 14.534 -1.072 -15.637 1.00 93.62 86 ASP A C 1
ATOM 660 O O . ASP A 1 86 ? 15.591 -0.458 -15.767 1.00 93.62 86 ASP A O 1
ATOM 664 N N . ARG A 1 87 ? 14.275 -1.762 -14.526 1.00 90.75 87 ARG A N 1
ATOM 665 C CA . ARG A 1 87 ? 15.172 -1.801 -13.357 1.00 90.75 87 ARG A CA 1
ATOM 666 C C . ARG A 1 87 ? 16.497 -2.537 -13.581 1.00 90.75 87 ARG A C 1
ATOM 668 O O . ARG A 1 87 ? 17.338 -2.527 -12.684 1.00 90.75 87 ARG A O 1
ATOM 675 N N . HIS A 1 88 ? 16.634 -3.275 -14.676 1.00 91.12 88 HIS A N 1
ATOM 676 C CA . HIS A 1 88 ? 17.804 -4.081 -15.004 1.00 91.12 88 HIS A CA 1
ATOM 677 C C . HIS A 1 88 ? 18.639 -3.433 -16.108 1.00 91.12 88 HIS A C 1
ATOM 679 O O . HIS A 1 88 ? 19.862 -3.438 -15.994 1.00 91.12 88 HIS A O 1
ATOM 685 N N . THR A 1 89 ? 18.002 -2.874 -17.140 1.00 94.12 89 THR A N 1
ATOM 686 C CA . THR A 1 89 ? 18.696 -2.230 -18.269 1.00 94.12 89 THR A CA 1
ATOM 687 C C . THR A 1 89 ? 18.810 -0.713 -18.118 1.00 94.12 89 THR A C 1
ATOM 689 O O . THR A 1 89 ? 19.701 -0.111 -18.710 1.00 94.12 89 THR A O 1
ATOM 692 N N . GLY A 1 90 ? 17.942 -0.086 -17.316 1.00 91.31 90 GLY A N 1
ATOM 693 C CA . GLY A 1 90 ? 17.838 1.372 -17.201 1.00 91.31 90 GLY A CA 1
ATOM 694 C C . GLY A 1 90 ? 17.146 2.035 -18.396 1.00 91.31 90 GLY A C 1
ATOM 695 O O . GLY A 1 90 ? 17.076 3.262 -18.462 1.00 91.31 90 GLY A O 1
ATOM 696 N N . GLU A 1 91 ? 16.636 1.250 -19.347 1.00 95.12 91 GLU A N 1
ATOM 697 C CA . GLU A 1 91 ? 15.968 1.765 -20.538 1.00 95.12 91 GLU A CA 1
ATOM 698 C C . GLU A 1 91 ? 14.589 2.335 -20.209 1.00 95.12 91 GLU A C 1
ATOM 700 O O . GLU A 1 91 ? 13.894 1.886 -19.292 1.00 95.12 91 GLU A O 1
ATOM 705 N N . ARG A 1 92 ? 14.176 3.332 -20.995 1.00 96.12 92 ARG A N 1
ATOM 706 C CA . ARG A 1 92 ? 12.855 3.940 -20.874 1.00 96.12 92 ARG A CA 1
ATOM 707 C C . ARG A 1 92 ? 11.784 2.978 -21.388 1.00 96.12 92 ARG A C 1
ATOM 709 O O . ARG A 1 92 ? 11.847 2.526 -22.527 1.00 96.12 92 ARG A O 1
ATOM 716 N N . LEU A 1 93 ? 10.781 2.717 -20.559 1.00 95.44 93 LEU A N 1
ATOM 717 C CA . LEU A 1 93 ? 9.593 1.936 -20.904 1.00 95.44 93 LEU A CA 1
ATOM 718 C C . LEU A 1 93 ? 8.419 2.863 -21.269 1.00 95.44 93 LEU A C 1
ATOM 720 O O . LEU A 1 93 ? 8.493 4.058 -20.976 1.00 95.44 93 LEU A O 1
ATOM 724 N N . PRO A 1 94 ? 7.333 2.350 -21.879 1.00 96.06 94 PRO A N 1
ATOM 725 C CA . PRO A 1 94 ? 6.107 3.120 -22.078 1.00 96.06 94 PRO A CA 1
ATOM 726 C C . PRO A 1 94 ? 5.544 3.672 -20.765 1.00 96.06 94 PRO A C 1
ATOM 728 O O . PRO A 1 94 ? 5.665 3.042 -19.712 1.00 96.06 94 PRO A O 1
ATOM 731 N N . ASP A 1 95 ? 4.902 4.834 -20.841 1.00 96.44 95 ASP A N 1
ATOM 732 C CA . ASP A 1 95 ? 4.288 5.456 -19.670 1.00 96.44 95 ASP A CA 1
ATOM 733 C C . ASP A 1 95 ? 3.079 4.666 -19.186 1.00 96.44 95 ASP A C 1
ATOM 735 O O . ASP A 1 95 ? 2.363 4.033 -19.966 1.00 96.44 95 ASP A O 1
ATOM 739 N N . THR A 1 96 ? 2.831 4.733 -17.881 1.00 96.12 96 THR A N 1
ATOM 740 C CA . THR A 1 96 ? 1.693 4.067 -17.246 1.00 96.12 96 THR A CA 1
ATOM 741 C C . THR A 1 96 ? 0.823 5.060 -16.483 1.00 96.12 96 THR A C 1
ATOM 743 O O . THR A 1 96 ? 1.328 6.078 -16.012 1.00 96.12 96 THR A O 1
ATOM 746 N N . PRO A 1 97 ? -0.472 4.763 -16.267 1.00 96.69 97 PRO A N 1
ATOM 747 C CA . PRO A 1 97 ? -1.343 5.600 -15.433 1.00 96.69 97 PRO A CA 1
ATOM 748 C C . PRO A 1 97 ? -0.883 5.720 -13.974 1.00 96.69 97 PRO A C 1
ATOM 750 O O . PRO A 1 97 ? -1.337 6.598 -13.251 1.00 96.69 97 PRO A O 1
ATOM 753 N N . PHE A 1 98 ? 0.014 4.834 -13.531 1.00 97.06 98 PHE A N 1
ATOM 754 C CA . PHE A 1 98 ? 0.492 4.760 -12.155 1.00 97.06 98 PHE A CA 1
ATOM 755 C C . PHE A 1 98 ? 2.015 4.926 -12.069 1.00 97.06 98 PHE A C 1
ATOM 757 O O . PHE A 1 98 ? 2.713 4.447 -12.963 1.00 97.06 98 PHE A O 1
ATOM 764 N N . PRO A 1 99 ? 2.554 5.530 -10.991 1.00 96.25 99 PRO A N 1
ATOM 765 C CA . PRO A 1 99 ? 3.997 5.680 -10.781 1.00 96.25 99 PRO A CA 1
ATOM 766 C C . PRO A 1 99 ? 4.778 4.364 -10.763 1.00 96.25 99 PRO A C 1
ATOM 768 O O . PRO A 1 99 ? 5.908 4.308 -11.228 1.00 96.25 99 PRO A O 1
ATOM 771 N N . HIS A 1 100 ? 4.196 3.304 -10.218 1.00 93.62 100 HIS A N 1
ATOM 772 C CA . HIS A 1 100 ? 4.658 1.928 -10.337 1.00 93.62 100 HIS A CA 1
ATOM 773 C C . HIS A 1 100 ? 3.692 1.206 -11.276 1.00 93.62 100 HIS A C 1
ATOM 775 O O . HIS A 1 100 ? 2.490 1.263 -11.026 1.00 93.62 100 HIS A O 1
ATOM 781 N N . GLY A 1 101 ? 4.205 0.552 -12.326 1.00 91.50 101 GLY A N 1
ATOM 782 C CA . GLY A 1 101 ? 3.438 -0.104 -13.399 1.00 91.50 101 GLY A CA 1
ATOM 783 C C . GLY A 1 101 ? 2.567 -1.301 -12.980 1.00 91.50 101 GLY A C 1
ATOM 784 O O . GLY A 1 101 ? 2.688 -2.390 -13.531 1.00 91.50 101 GLY A O 1
ATOM 785 N N . ASP A 1 102 ? 1.702 -1.108 -11.991 1.00 92.06 102 ASP A N 1
ATOM 786 C CA . ASP A 1 102 ? 0.754 -2.064 -11.437 1.00 92.06 102 ASP A CA 1
ATOM 787 C C . ASP A 1 102 ? -0.447 -1.310 -10.841 1.00 92.06 102 ASP A C 1
ATOM 789 O O . ASP A 1 102 ? -0.321 -0.158 -10.428 1.00 92.06 102 ASP A O 1
ATOM 793 N N . THR A 1 103 ? -1.611 -1.952 -10.753 1.00 94.19 103 THR A N 1
ATOM 794 C CA . THR A 1 103 ? -2.789 -1.334 -10.130 1.00 94.19 103 THR A CA 1
ATOM 795 C C . THR A 1 103 ? -2.635 -1.286 -8.602 1.00 94.19 103 THR A C 1
ATOM 797 O O . THR A 1 103 ? -2.429 -2.331 -7.982 1.00 94.19 103 THR A O 1
ATOM 800 N N . PRO A 1 104 ? -2.753 -0.115 -7.946 1.00 96.81 104 PRO A N 1
ATOM 801 C CA . PRO A 1 104 ? -2.636 -0.019 -6.487 1.00 96.81 104 PRO A CA 1
ATOM 802 C C . PRO A 1 104 ? -3.726 -0.792 -5.741 1.00 96.81 104 PRO A C 1
ATOM 804 O O . PRO A 1 104 ? -3.500 -1.270 -4.633 1.00 96.81 104 PRO A O 1
ATOM 807 N N . LEU A 1 105 ? -4.913 -0.945 -6.333 1.00 97.56 105 LEU A N 1
ATOM 808 C CA . LEU A 1 105 ? -6.067 -1.530 -5.646 1.00 97.56 105 LEU A CA 1
ATOM 809 C C . LEU A 1 105 ? -5.939 -3.042 -5.428 1.00 97.56 105 LEU A C 1
ATOM 811 O O . LEU A 1 105 ? -6.700 -3.621 -4.653 1.00 97.56 105 LEU A O 1
ATOM 815 N N . ARG A 1 106 ? -4.966 -3.709 -6.065 1.00 95.38 106 ARG A N 1
ATOM 816 C CA . ARG A 1 106 ? -4.662 -5.114 -5.756 1.00 95.38 106 ARG A CA 1
ATOM 817 C C . ARG A 1 106 ? -3.635 -5.280 -4.632 1.00 95.38 106 ARG A C 1
ATOM 819 O O . ARG A 1 106 ? -3.421 -6.425 -4.214 1.00 95.38 106 ARG A O 1
ATOM 826 N N . HIS A 1 107 ? -2.996 -4.192 -4.184 1.00 97.38 107 HIS A N 1
ATOM 827 C CA . HIS A 1 107 ? -1.887 -4.213 -3.224 1.00 97.38 107 HIS A CA 1
ATOM 828 C C . HIS A 1 107 ? -2.371 -4.423 -1.789 1.00 97.38 107 HIS A C 1
ATOM 830 O O . HIS A 1 107 ? -3.421 -3.920 -1.385 1.00 97.38 107 HIS A O 1
ATOM 836 N N . ALA A 1 108 ? -1.601 -5.194 -1.024 1.00 97.62 108 ALA A N 1
ATOM 837 C CA . ALA A 1 108 ? -1.925 -5.601 0.335 1.00 97.62 108 ALA A CA 1
ATOM 838 C C . ALA A 1 108 ? -2.122 -4.392 1.259 1.00 97.62 108 ALA A C 1
ATOM 840 O O . ALA A 1 108 ? -3.090 -4.342 2.013 1.00 97.62 108 ALA A O 1
ATOM 841 N N . GLU A 1 109 ? -1.241 -3.396 1.164 1.00 97.75 109 GLU A N 1
ATOM 842 C CA . GLU A 1 109 ? -1.278 -2.182 1.981 1.00 97.75 109 GLU A CA 1
ATOM 843 C C . GLU A 1 109 ? -2.603 -1.439 1.809 1.00 97.75 109 GLU A C 1
ATOM 845 O O . GLU A 1 109 ? -3.225 -1.029 2.789 1.00 97.75 109 GLU A O 1
ATOM 850 N N . ILE A 1 110 ? -3.053 -1.310 0.558 1.00 98.38 110 ILE A N 1
ATOM 851 C CA . ILE A 1 110 ? -4.273 -0.582 0.208 1.00 98.38 110 ILE A CA 1
ATOM 852 C C . ILE A 1 110 ? -5.505 -1.363 0.645 1.00 98.38 110 ILE A C 1
ATOM 854 O O . ILE A 1 110 ? -6.406 -0.781 1.237 1.00 98.38 110 ILE A O 1
ATOM 858 N N . LYS A 1 111 ? -5.529 -2.682 0.436 1.00 98.56 111 LYS A N 1
ATOM 859 C CA . LYS A 1 111 ? -6.637 -3.547 0.869 1.00 98.56 111 LYS A CA 1
ATOM 860 C C . LYS A 1 111 ? -6.847 -3.532 2.374 1.00 98.56 111 LYS A C 1
ATOM 862 O O . LYS A 1 111 ? -7.973 -3.358 2.831 1.00 98.56 111 LYS A O 1
ATOM 867 N N . ALA A 1 112 ? -5.769 -3.709 3.131 1.00 98.44 112 ALA A N 1
ATOM 868 C CA . ALA A 1 112 ? -5.843 -3.738 4.582 1.00 98.44 112 ALA A CA 1
ATOM 869 C C . ALA A 1 112 ? -6.275 -2.366 5.131 1.00 98.44 112 ALA A C 1
ATOM 871 O O . ALA A 1 112 ? -7.239 -2.273 5.890 1.00 98.44 112 ALA A O 1
ATOM 872 N N . LEU A 1 113 ? -5.656 -1.277 4.659 1.00 98.56 113 LEU A N 1
ATOM 873 C CA . LEU A 1 113 ? -6.052 0.068 5.074 1.00 98.56 113 LEU A CA 1
ATOM 874 C C . LEU A 1 113 ? -7.508 0.391 4.698 1.00 98.56 113 LEU A C 1
ATOM 876 O O . LEU A 1 113 ? -8.236 0.926 5.530 1.00 98.56 113 LEU A O 1
ATOM 880 N N . ASN A 1 114 ? -7.948 0.036 3.486 1.00 98.56 114 ASN A N 1
ATOM 881 C CA . ASN A 1 114 ? -9.320 0.257 3.024 1.00 98.56 114 ASN A CA 1
ATOM 882 C C . ASN A 1 114 ? -10.351 -0.367 3.969 1.00 98.56 114 ASN A C 1
ATOM 884 O O . ASN A 1 114 ? -11.331 0.283 4.322 1.00 98.56 114 ASN A O 1
ATOM 888 N N . LEU A 1 115 ? -10.101 -1.598 4.430 1.00 98.25 115 LEU A N 1
ATOM 889 C CA . LEU A 1 115 ? -10.987 -2.276 5.372 1.00 98.25 115 LEU A CA 1
ATOM 890 C C . LEU A 1 115 ? -11.138 -1.482 6.677 1.00 98.25 115 LEU A C 1
ATOM 892 O O . LEU A 1 115 ? -12.259 -1.264 7.131 1.00 98.25 115 LEU A O 1
ATOM 896 N N . LEU A 1 116 ? -10.034 -1.020 7.271 1.00 98.38 116 LEU A N 1
ATOM 897 C CA . LEU A 1 116 ? -10.101 -0.261 8.525 1.00 98.38 116 LEU A CA 1
ATOM 898 C C . LEU A 1 116 ? -10.724 1.124 8.344 1.00 98.38 116 LEU A C 1
ATOM 900 O O . LEU A 1 116 ? -11.457 1.577 9.221 1.00 98.38 116 LEU A O 1
ATOM 904 N N . LEU A 1 117 ? -10.473 1.787 7.215 1.00 98.31 117 LEU A N 1
ATOM 905 C CA . LEU A 1 117 ? -11.125 3.054 6.890 1.00 98.31 117 LEU A CA 1
ATOM 906 C C . LEU A 1 117 ? -12.642 2.872 6.747 1.00 98.31 117 LEU A C 1
ATOM 908 O O . LEU A 1 117 ? -13.406 3.621 7.348 1.00 98.31 117 LEU A O 1
ATOM 912 N N . ASN A 1 118 ? -13.093 1.829 6.048 1.00 97.75 118 ASN A N 1
ATOM 913 C CA . ASN A 1 118 ? -14.519 1.519 5.943 1.00 97.75 118 ASN A CA 1
ATOM 914 C C . ASN A 1 118 ? -15.143 1.167 7.303 1.00 97.75 118 ASN A C 1
ATOM 916 O O . ASN A 1 118 ? -16.258 1.599 7.582 1.00 97.75 118 ASN A O 1
ATOM 920 N N . LEU A 1 119 ? -14.419 0.468 8.188 1.00 97.06 119 LEU A N 1
ATOM 921 C CA . LEU A 1 119 ? -14.876 0.206 9.563 1.00 97.06 119 LEU A CA 1
ATOM 922 C C . LEU A 1 119 ? -15.001 1.483 10.406 1.00 97.06 119 LEU A C 1
ATOM 924 O O . LEU A 1 119 ? -15.863 1.565 11.280 1.00 97.06 119 LEU A O 1
ATOM 928 N N . ARG A 1 120 ? -14.153 2.484 10.158 1.00 96.06 120 ARG A N 1
ATOM 929 C CA . ARG A 1 120 ? -14.276 3.813 10.771 1.00 96.06 120 ARG A CA 1
ATOM 930 C C . ARG A 1 120 ? -15.429 4.630 10.197 1.00 96.06 120 ARG A C 1
ATOM 932 O O . ARG A 1 120 ? -15.959 5.491 10.899 1.00 96.06 120 ARG A O 1
ATOM 939 N N . GLY A 1 121 ? -15.793 4.354 8.950 1.00 94.75 121 GLY A N 1
ATOM 940 C CA . GLY A 1 121 ? -16.840 5.029 8.200 1.00 94.75 121 GLY A CA 1
ATOM 941 C C . GLY A 1 121 ? -16.345 6.250 7.422 1.00 94.75 121 GLY A C 1
ATOM 942 O O . GLY A 1 121 ? -15.255 6.774 7.644 1.00 94.75 121 GLY A O 1
ATOM 943 N N . HIS A 1 122 ? -17.210 6.748 6.537 1.00 89.00 122 HIS A N 1
ATOM 944 C CA . HIS A 1 122 ? -16.908 7.794 5.548 1.00 89.00 122 HIS A CA 1
ATOM 945 C C . HIS A 1 122 ? -16.499 9.164 6.122 1.00 89.00 122 HIS A C 1
ATOM 947 O O . HIS A 1 122 ? -16.109 10.047 5.364 1.00 89.00 122 HIS A O 1
ATOM 953 N N . GLY A 1 123 ? -16.593 9.361 7.440 1.00 88.88 123 GLY A N 1
ATOM 954 C CA . GLY A 1 123 ? -16.146 10.581 8.116 1.00 88.88 123 GLY A CA 1
ATOM 955 C C . GLY A 1 123 ? -14.627 10.685 8.289 1.00 88.88 123 GLY A C 1
ATOM 956 O O . GLY A 1 123 ? -14.152 11.722 8.744 1.00 88.88 123 GLY A O 1
ATOM 957 N N . VAL A 1 124 ? -13.862 9.638 7.954 1.00 92.12 124 VAL A N 1
ATOM 958 C CA . VAL A 1 124 ? -12.395 9.681 8.014 1.00 92.12 124 VAL A CA 1
ATOM 959 C C . VAL A 1 124 ? -11.825 10.498 6.856 1.00 92.12 124 VAL A C 1
ATOM 961 O O . VAL A 1 124 ? -11.967 10.150 5.682 1.00 92.12 124 VAL A O 1
ATOM 964 N N . GLY A 1 125 ? -11.130 11.570 7.209 1.00 91.56 125 GLY A N 1
ATOM 965 C CA . GLY A 1 125 ? -10.360 12.433 6.335 1.00 91.56 125 GLY A CA 1
ATOM 966 C C . GLY A 1 125 ? -8.840 12.226 6.449 1.00 91.56 125 GLY A C 1
ATOM 967 O O . GLY A 1 125 ? -8.349 11.309 7.111 1.00 91.56 125 GLY A O 1
ATOM 968 N N . PRO A 1 126 ? -8.056 13.066 5.748 1.00 92.06 126 PRO A N 1
ATOM 969 C CA . PRO A 1 126 ? -6.592 13.004 5.749 1.00 92.06 126 PRO A CA 1
ATOM 970 C C . PRO A 1 126 ? -5.939 13.200 7.119 1.00 92.06 126 PRO A C 1
ATOM 972 O O . PRO A 1 126 ? -4.857 12.670 7.356 1.00 92.06 126 PRO A O 1
ATOM 975 N N . ASP A 1 127 ? -6.572 13.973 7.994 1.00 94.69 127 ASP A N 1
ATOM 976 C CA . ASP A 1 127 ? -6.089 14.344 9.321 1.00 94.69 127 ASP A CA 1
ATOM 977 C C . ASP A 1 127 ? -6.061 13.165 10.298 1.00 94.69 127 ASP A C 1
ATOM 979 O O . ASP A 1 127 ? -5.211 13.146 11.185 1.00 94.69 127 ASP A O 1
ATOM 983 N N . GLN A 1 128 ? -6.902 12.142 10.101 1.00 96.94 128 GLN A N 1
ATOM 984 C CA . GLN A 1 128 ? -6.850 10.918 10.909 1.00 96.94 128 GLN A CA 1
ATOM 985 C C . GLN A 1 128 ? -5.958 9.817 10.310 1.00 96.94 128 GLN A C 1
ATOM 987 O O . GLN A 1 128 ? -5.787 8.769 10.930 1.00 96.94 128 GLN A O 1
ATOM 992 N N . MET A 1 129 ? -5.337 10.018 9.141 1.00 96.56 129 MET A N 1
ATOM 993 C CA . MET A 1 129 ? -4.417 9.021 8.562 1.00 96.56 129 MET A CA 1
ATOM 994 C C . MET A 1 129 ? -3.235 8.651 9.492 1.00 96.56 129 MET A C 1
ATOM 996 O O . MET A 1 129 ? -2.903 7.464 9.545 1.00 96.56 129 MET A O 1
ATOM 1000 N N . PRO A 1 130 ? -2.656 9.573 10.296 1.00 96.88 130 PRO A N 1
ATOM 1001 C CA . PRO A 1 130 ? -1.611 9.243 11.280 1.00 96.88 130 PRO A CA 1
ATOM 1002 C C . PRO A 1 130 ? -2.064 8.336 12.439 1.00 96.88 130 PRO A C 1
ATOM 1004 O O . PRO A 1 130 ? -1.237 7.831 13.210 1.00 96.88 130 PRO A O 1
ATOM 1007 N N . GLU A 1 131 ? -3.373 8.106 12.589 1.00 97.06 131 GLU A N 1
ATOM 1008 C CA . GLU A 1 131 ? -3.907 7.129 13.544 1.00 97.06 131 GLU A CA 1
ATOM 1009 C C . GLU A 1 131 ? -3.695 5.685 13.076 1.00 97.06 131 GLU A C 1
ATOM 1011 O O . GLU A 1 131 ? -3.835 4.763 13.876 1.00 97.06 131 GLU A O 1
ATOM 1016 N N . PHE A 1 132 ? -3.330 5.464 11.814 1.00 97.50 132 PHE A N 1
ATOM 1017 C CA . PHE A 1 132 ? -3.048 4.138 11.280 1.00 97.50 132 PHE A CA 1
ATOM 1018 C C . PHE A 1 132 ? -1.540 3.878 11.234 1.00 97.50 132 PHE A C 1
ATOM 1020 O O . PHE A 1 132 ? -0.733 4.787 11.035 1.00 97.50 132 PHE A O 1
ATOM 1027 N N . LEU A 1 133 ? -1.157 2.616 11.406 1.00 96.94 133 LEU A N 1
ATOM 1028 C CA . LEU A 1 133 ? 0.215 2.136 11.270 1.00 96.94 133 LEU A CA 1
ATOM 1029 C C . LEU A 1 133 ? 0.236 0.919 10.349 1.00 96.94 133 LEU A C 1
ATOM 1031 O O . LEU A 1 133 ? -0.493 -0.039 10.590 1.00 96.94 133 LEU A O 1
ATOM 1035 N N . ILE A 1 134 ? 1.090 0.947 9.329 1.00 96.56 134 ILE A N 1
ATOM 1036 C CA . ILE A 1 134 ? 1.250 -0.131 8.349 1.00 96.56 134 ILE A CA 1
ATOM 1037 C C . ILE A 1 134 ? 2.607 -0.821 8.545 1.00 96.56 134 ILE A C 1
ATOM 1039 O O . ILE A 1 134 ? 3.638 -0.170 8.738 1.00 96.56 134 ILE A O 1
ATOM 1043 N N . ASP A 1 135 ? 2.615 -2.150 8.442 1.00 95.81 135 ASP A N 1
ATOM 1044 C CA . ASP A 1 135 ? 3.824 -2.958 8.280 1.00 95.81 135 ASP A CA 1
ATOM 1045 C C . ASP A 1 135 ? 3.635 -3.968 7.140 1.00 95.81 135 ASP A C 1
ATOM 1047 O O . ASP A 1 135 ? 2.550 -4.518 6.945 1.00 95.81 135 ASP A O 1
ATOM 1051 N N . VAL A 1 136 ? 4.685 -4.179 6.349 1.00 95.25 136 VAL A N 1
ATOM 1052 C CA . VAL A 1 136 ? 4.605 -4.832 5.033 1.00 95.25 136 VAL A CA 1
ATOM 1053 C C . VAL A 1 136 ? 5.802 -5.749 4.812 1.00 95.25 136 VAL A C 1
ATOM 1055 O O . VAL A 1 136 ? 6.945 -5.355 5.026 1.00 95.25 136 VAL A O 1
ATOM 1058 N N . MET A 1 137 ? 5.583 -6.968 4.331 1.00 95.56 137 MET A N 1
ATOM 1059 C CA . MET A 1 137 ? 6.663 -7.929 4.101 1.00 95.56 137 MET A CA 1
ATOM 1060 C C . MET A 1 137 ? 6.600 -8.506 2.694 1.00 95.56 137 MET A C 1
ATOM 1062 O O . MET A 1 137 ? 5.541 -8.914 2.223 1.00 95.56 137 MET A O 1
ATOM 1066 N N . PHE A 1 138 ? 7.760 -8.628 2.052 1.00 95.00 138 PHE A N 1
ATOM 1067 C CA . PHE A 1 138 ? 7.938 -9.532 0.927 1.00 95.00 138 PHE A CA 1
ATOM 1068 C C . PHE A 1 138 ? 7.892 -10.967 1.450 1.00 95.00 138 PHE A C 1
ATOM 1070 O O . PHE A 1 138 ? 8.785 -11.410 2.174 1.00 95.00 138 PHE A O 1
ATOM 1077 N N . THR A 1 139 ? 6.851 -11.706 1.082 1.00 94.50 139 THR A N 1
ATOM 1078 C CA . THR A 1 139 ? 6.518 -12.993 1.696 1.00 94.50 139 THR A CA 1
ATOM 1079 C C . THR A 1 139 ? 7.368 -14.135 1.139 1.00 94.50 139 THR A C 1
ATOM 1081 O O . THR A 1 139 ? 7.940 -14.922 1.894 1.00 94.50 139 THR A O 1
ATOM 1084 N N . LEU A 1 140 ? 7.485 -14.239 -0.189 1.00 92.88 140 LEU A N 1
ATOM 1085 C CA . LEU A 1 140 ? 8.074 -15.404 -0.871 1.00 92.88 140 LEU A CA 1
ATOM 1086 C C . LEU A 1 140 ? 9.541 -15.232 -1.301 1.00 92.88 140 LEU A C 1
ATOM 1088 O O . LEU A 1 140 ? 10.080 -16.083 -2.008 1.00 92.88 140 LEU A O 1
ATOM 1092 N N . VAL A 1 141 ? 10.228 -14.181 -0.847 1.00 90.00 141 VAL A N 1
ATOM 1093 C CA . VAL A 1 141 ? 11.641 -13.950 -1.196 1.00 90.00 141 VAL A CA 1
ATOM 1094 C C . VAL A 1 141 ? 12.562 -15.072 -0.697 1.00 90.00 141 VAL A C 1
ATOM 1096 O O . VAL A 1 141 ? 12.302 -15.741 0.312 1.00 90.00 141 VAL A O 1
ATOM 1099 N N . ARG A 1 142 ? 13.628 -15.348 -1.457 1.00 86.56 142 ARG A N 1
ATOM 1100 C CA . ARG A 1 142 ? 14.613 -16.387 -1.118 1.00 86.56 142 ARG A CA 1
ATOM 1101 C C . ARG A 1 142 ? 15.335 -15.989 0.173 1.00 86.56 142 ARG A C 1
ATOM 1103 O O . ARG A 1 142 ? 15.761 -14.851 0.299 1.00 86.56 142 ARG A O 1
ATOM 1110 N N . GLY A 1 143 ? 15.477 -16.929 1.108 1.00 86.94 143 GLY A N 1
ATOM 1111 C CA . GLY A 1 143 ? 16.078 -16.675 2.426 1.00 86.94 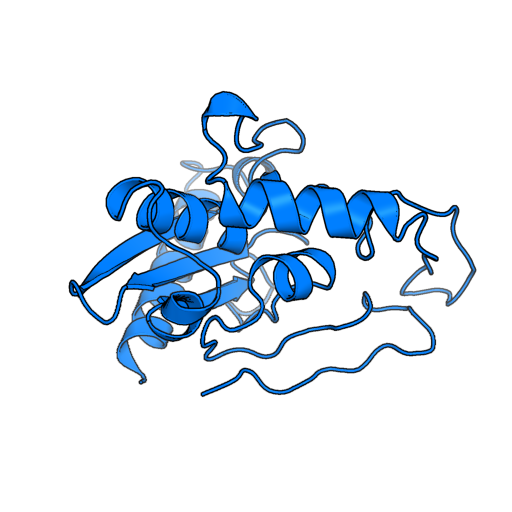143 GLY A CA 1
ATOM 1112 C C . GLY A 1 143 ? 15.076 -16.353 3.542 1.00 86.94 143 GLY A C 1
ATOM 1113 O O . GLY A 1 143 ? 15.461 -16.349 4.703 1.00 86.94 143 GLY A O 1
ATOM 1114 N N . GLY A 1 144 ? 13.791 -16.176 3.216 1.00 89.69 144 GLY A N 1
ATOM 1115 C CA . GLY A 1 144 ? 12.726 -15.916 4.193 1.00 89.69 144 GLY A CA 1
ATOM 1116 C C . GLY A 1 144 ? 12.110 -14.524 4.030 1.00 89.69 144 GLY A C 1
ATOM 1117 O O . GLY A 1 144 ? 12.594 -13.758 3.207 1.00 89.69 144 GLY A O 1
ATOM 1118 N N . PRO A 1 145 ? 11.025 -14.199 4.757 1.00 93.31 145 PRO A N 1
ATOM 1119 C CA . PRO A 1 145 ? 10.351 -12.908 4.635 1.00 93.31 145 PRO A CA 1
ATOM 1120 C C . PRO A 1 145 ? 11.254 -11.712 4.952 1.00 93.31 145 PRO A C 1
ATOM 1122 O O . PRO A 1 145 ? 11.996 -11.744 5.934 1.00 93.31 145 PRO A O 1
ATOM 1125 N N . LEU A 1 146 ? 11.133 -10.635 4.175 1.00 93.56 146 LEU A N 1
ATOM 1126 C CA . LEU A 1 146 ? 11.900 -9.397 4.361 1.00 93.56 146 LEU A CA 1
ATOM 1127 C C . LEU A 1 146 ? 10.973 -8.178 4.400 1.00 93.56 146 LEU A C 1
ATOM 1129 O O . LEU A 1 146 ? 9.972 -8.191 3.684 1.00 93.56 146 LEU A O 1
ATOM 1133 N N . PRO A 1 147 ? 11.308 -7.119 5.164 1.00 93.69 147 PRO A N 1
ATOM 1134 C CA . PRO A 1 147 ? 10.566 -5.863 5.119 1.00 93.69 147 PRO A CA 1
ATOM 1135 C C . PRO A 1 147 ? 10.458 -5.335 3.691 1.00 93.69 147 PRO A C 1
ATOM 1137 O O . PRO A 1 147 ? 11.459 -5.243 2.976 1.00 93.69 147 PRO A O 1
ATOM 1140 N N . ALA A 1 148 ? 9.240 -5.001 3.2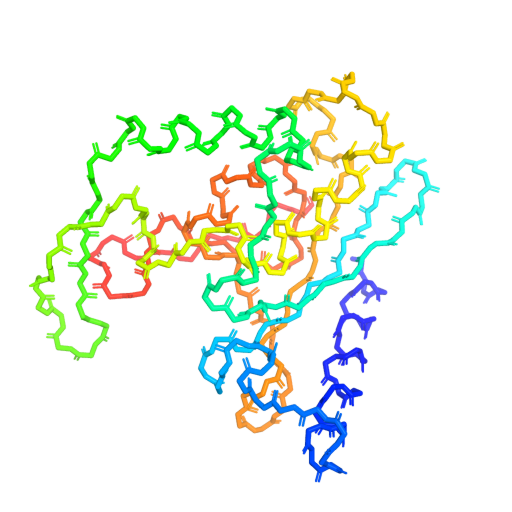80 1.00 93.62 148 ALA A N 1
ATOM 1141 C CA . ALA A 1 148 ? 8.964 -4.387 1.992 1.00 93.62 148 ALA A CA 1
ATOM 1142 C C . ALA A 1 148 ? 8.685 -2.893 2.188 1.00 93.62 148 ALA A C 1
ATOM 1144 O O . ALA A 1 148 ? 7.919 -2.538 3.090 1.00 93.62 148 ALA A O 1
ATOM 1145 N N . PRO A 1 149 ? 9.282 -2.004 1.376 1.00 94.25 149 PRO A N 1
ATOM 1146 C CA . PRO A 1 149 ? 8.843 -0.623 1.341 1.00 94.25 149 PRO A CA 1
ATOM 1147 C C . PRO A 1 149 ? 7.468 -0.519 0.673 1.00 94.25 149 PRO A C 1
ATOM 1149 O O . PRO A 1 149 ? 7.178 -1.277 -0.256 1.00 94.25 149 PRO A O 1
ATOM 1152 N N . CYS A 1 150 ? 6.669 0.476 1.061 1.00 95.69 150 CYS A N 1
ATOM 1153 C CA . CYS A 1 150 ? 5.503 0.857 0.266 1.00 95.69 150 CYS A CA 1
ATOM 1154 C C . CYS A 1 150 ? 5.974 1.269 -1.136 1.00 95.69 150 CYS A C 1
ATOM 1156 O O . CYS A 1 150 ? 6.860 2.120 -1.280 1.00 95.69 150 CYS A O 1
ATOM 1158 N N . CYS A 1 151 ? 5.380 0.687 -2.181 1.00 95.75 151 CYS A N 1
ATOM 1159 C CA . CYS A 1 151 ? 5.715 1.053 -3.558 1.00 95.75 151 CYS A CA 1
ATOM 1160 C C . CYS A 1 151 ? 5.321 2.511 -3.874 1.00 95.75 151 CYS A C 1
ATOM 1162 O O . CYS A 1 151 ? 4.664 3.183 -3.075 1.00 95.75 151 CYS A O 1
ATOM 1164 N N . ALA A 1 152 ? 5.695 3.005 -5.057 1.00 96.62 152 ALA A N 1
ATOM 1165 C CA . ALA A 1 152 ? 5.397 4.379 -5.466 1.00 96.62 152 ALA A CA 1
ATOM 1166 C C . ALA A 1 152 ? 3.891 4.699 -5.505 1.00 96.62 152 ALA A C 1
ATOM 1168 O O . ALA A 1 152 ? 3.500 5.820 -5.174 1.00 96.62 152 ALA A O 1
ATOM 1169 N N . ASN A 1 153 ? 3.043 3.715 -5.819 1.00 97.19 153 ASN A N 1
ATOM 1170 C CA . ASN A 1 153 ? 1.591 3.896 -5.772 1.00 97.19 153 ASN A CA 1
ATOM 1171 C C . ASN A 1 153 ? 1.103 3.930 -4.322 1.00 97.19 153 ASN A C 1
ATOM 1173 O O . ASN A 1 153 ? 0.462 4.894 -3.904 1.00 97.19 153 ASN A O 1
ATOM 1177 N N . CYS A 1 154 ? 1.464 2.910 -3.530 1.00 97.56 154 CYS A N 1
ATOM 1178 C CA . CYS A 1 154 ? 1.053 2.801 -2.130 1.00 97.56 154 CYS A CA 1
ATOM 1179 C C . CYS A 1 154 ? 1.466 4.029 -1.322 1.00 97.56 154 CYS A C 1
ATOM 1181 O O . CYS A 1 154 ? 0.669 4.550 -0.553 1.00 97.56 154 CYS A O 1
ATOM 1183 N N . THR A 1 155 ? 2.679 4.537 -1.541 1.00 96.81 155 THR A N 1
ATOM 1184 C CA . THR A 1 155 ? 3.216 5.718 -0.854 1.00 96.81 155 THR A CA 1
ATOM 1185 C C . THR A 1 155 ? 2.314 6.942 -1.005 1.00 96.81 155 THR A C 1
ATOM 1187 O O . THR A 1 155 ? 2.108 7.652 -0.021 1.00 96.81 155 THR A O 1
ATOM 1190 N N . ARG A 1 156 ? 1.739 7.160 -2.195 1.00 96.12 156 ARG A N 1
ATOM 1191 C CA . ARG A 1 156 ? 0.814 8.271 -2.470 1.00 96.12 156 ARG A CA 1
ATOM 1192 C C . ARG A 1 156 ? -0.558 8.033 -1.841 1.00 96.12 156 ARG A C 1
ATOM 1194 O O . ARG A 1 156 ? -1.087 8.914 -1.168 1.00 96.12 156 ARG A O 1
ATOM 1201 N N . LEU A 1 157 ? -1.108 6.826 -1.981 1.00 97.81 157 LEU A N 1
ATOM 1202 C CA . LEU A 1 157 ? -2.428 6.499 -1.427 1.00 97.81 157 LEU A CA 1
ATOM 1203 C C . LEU A 1 157 ? -2.447 6.511 0.106 1.00 97.81 157 LEU A C 1
ATOM 1205 O O . LEU A 1 157 ? -3.430 6.945 0.702 1.00 97.81 157 LEU A O 1
ATOM 1209 N N . VAL A 1 158 ? -1.363 6.081 0.753 1.00 96.69 158 VAL A N 1
ATOM 1210 C CA . VAL A 1 158 ? -1.248 5.982 2.220 1.00 96.69 158 VAL A CA 1
ATOM 1211 C C . VAL A 1 158 ? -0.441 7.139 2.819 1.00 96.69 158 VAL A C 1
ATOM 1213 O O . VAL A 1 158 ? 0.203 6.989 3.860 1.00 96.69 158 VAL A O 1
ATOM 1216 N N . ALA A 1 159 ? -0.411 8.294 2.150 1.00 94.50 159 ALA A N 1
ATOM 1217 C CA . ALA A 1 159 ? 0.226 9.502 2.670 1.00 94.50 159 ALA A CA 1
ATOM 1218 C C . ALA A 1 159 ? -0.349 9.884 4.050 1.00 94.50 159 ALA A C 1
ATOM 1220 O O . ALA A 1 159 ? -1.570 9.848 4.250 1.00 94.50 159 ALA A O 1
ATOM 1221 N N . GLY A 1 160 ? 0.530 10.212 4.999 1.00 94.44 160 GLY A N 1
ATOM 1222 C CA . GLY A 1 160 ? 0.188 10.512 6.393 1.00 94.44 160 GLY A CA 1
ATOM 1223 C C . GLY A 1 160 ? -0.076 9.291 7.279 1.00 94.44 160 GLY A C 1
ATOM 1224 O O . GLY A 1 160 ? -0.240 9.455 8.479 1.00 94.44 160 GLY A O 1
ATOM 1225 N N . VAL A 1 161 ? -0.122 8.072 6.731 1.00 96.62 161 VAL A N 1
ATOM 1226 C CA . VAL A 1 161 ? -0.187 6.851 7.549 1.00 96.62 161 VAL A CA 1
ATOM 1227 C C . VAL A 1 161 ? 1.195 6.544 8.115 1.00 96.62 161 VAL A C 1
ATOM 1229 O O . VAL A 1 161 ? 2.185 6.620 7.389 1.00 96.62 161 VAL A O 1
ATOM 1232 N N . LEU A 1 162 ? 1.305 6.133 9.374 1.00 95.56 162 LEU A N 1
ATOM 1233 C CA . LEU A 1 162 ? 2.606 5.732 9.906 1.00 95.56 162 LEU A CA 1
ATOM 1234 C C . LEU A 1 162 ? 3.066 4.414 9.277 1.00 95.56 162 LEU A C 1
ATOM 1236 O O . LEU A 1 162 ? 2.260 3.552 8.923 1.00 95.56 162 LEU A O 1
ATOM 1240 N N . SER A 1 163 ? 4.375 4.239 9.127 1.00 93.19 163 SER A N 1
ATOM 1241 C CA . SER A 1 163 ? 4.951 3.017 8.571 1.00 93.19 163 SER A CA 1
ATOM 1242 C C . SER A 1 163 ? 6.246 2.658 9.276 1.00 93.19 163 SER A C 1
ATOM 1244 O O . SER A 1 163 ? 7.182 3.451 9.347 1.00 93.19 163 SER A O 1
ATOM 1246 N N . ASN A 1 164 ? 6.339 1.407 9.719 1.00 91.06 164 ASN A N 1
ATOM 1247 C CA . ASN A 1 164 ? 7.596 0.852 10.217 1.00 91.06 164 ASN A CA 1
ATOM 1248 C C . ASN A 1 164 ? 8.628 0.661 9.091 1.00 91.06 164 ASN A C 1
ATOM 1250 O O . ASN A 1 164 ? 9.833 0.599 9.357 1.00 91.06 164 ASN A O 1
ATOM 1254 N N . ASN A 1 165 ? 8.161 0.540 7.847 1.00 91.94 165 ASN A N 1
ATOM 1255 C CA . ASN A 1 165 ? 8.993 0.278 6.681 1.00 91.94 165 ASN A CA 1
ATOM 1256 C C . ASN A 1 165 ? 9.136 1.519 5.810 1.00 91.94 165 ASN A C 1
ATOM 1258 O O . ASN A 1 165 ? 8.362 2.473 5.901 1.00 91.94 165 ASN A O 1
ATOM 1262 N N . ASN A 1 166 ? 10.148 1.486 4.952 1.00 94.25 166 ASN A N 1
ATOM 1263 C CA . ASN A 1 166 ? 10.447 2.585 4.051 1.00 94.25 166 ASN A CA 1
ATOM 1264 C C . ASN A 1 166 ? 9.332 2.801 3.018 1.00 94.25 166 ASN A C 1
ATOM 1266 O O . ASN A 1 166 ? 8.425 1.987 2.851 1.00 94.25 166 ASN A O 1
ATOM 1270 N N . ARG A 1 167 ? 9.417 3.912 2.302 1.00 95.06 167 ARG A N 1
ATOM 1271 C CA . ARG A 1 167 ? 8.517 4.265 1.210 1.00 95.06 167 ARG A CA 1
ATOM 1272 C C . ARG A 1 167 ? 9.346 4.636 -0.011 1.00 95.06 167 ARG A C 1
ATOM 1274 O O . ARG A 1 167 ? 10.502 5.039 0.112 1.00 95.06 167 ARG A O 1
ATOM 1281 N N . ASN A 1 168 ? 8.739 4.513 -1.179 1.00 95.00 168 ASN A N 1
ATOM 1282 C CA . ASN A 1 168 ? 9.364 4.856 -2.447 1.00 95.00 168 ASN A CA 1
ATOM 1283 C C . ASN A 1 168 ? 8.549 5.966 -3.113 1.00 95.00 168 ASN A C 1
ATOM 1285 O O . ASN A 1 168 ? 7.342 5.816 -3.277 1.00 95.00 168 ASN A O 1
ATOM 1289 N N . LEU A 1 169 ? 9.184 7.064 -3.527 1.00 94.00 169 LEU A N 1
ATOM 1290 C CA . LEU A 1 169 ? 8.507 8.105 -4.320 1.00 94.00 169 LEU A CA 1
ATOM 1291 C C . LEU A 1 169 ? 8.436 7.735 -5.806 1.00 94.00 169 LEU A C 1
ATOM 1293 O O . LEU A 1 169 ? 7.460 8.057 -6.489 1.00 94.00 169 LEU A O 1
ATOM 1297 N N . PHE A 1 170 ? 9.431 6.987 -6.270 1.00 94.69 170 PHE A N 1
ATOM 1298 C CA . PHE A 1 170 ? 9.562 6.478 -7.629 1.00 94.69 170 PHE A CA 1
ATOM 1299 C C . PHE A 1 170 ? 9.800 4.962 -7.597 1.00 94.69 170 PHE A C 1
ATOM 1301 O O . PHE A 1 170 ? 10.256 4.443 -6.575 1.00 94.69 170 PHE A O 1
ATOM 1308 N N . PRO A 1 171 ? 9.465 4.204 -8.654 1.00 92.56 171 PRO A N 1
ATOM 1309 C CA . PRO A 1 171 ? 9.726 2.768 -8.686 1.00 92.56 171 PRO A CA 1
ATOM 1310 C C . PRO A 1 171 ? 11.235 2.476 -8.818 1.00 92.56 171 PRO A C 1
ATOM 1312 O O . PRO A 1 171 ? 11.971 3.292 -9.379 1.00 92.56 171 PRO A O 1
ATOM 1315 N N . PRO A 1 172 ? 11.719 1.304 -8.360 1.00 90.25 172 PRO A N 1
ATOM 1316 C CA . PRO A 1 172 ? 13.082 0.864 -8.651 1.00 90.25 172 PRO A CA 1
ATOM 1317 C C . PRO A 1 172 ? 13.357 0.876 -10.161 1.00 90.25 172 PRO A C 1
ATOM 1319 O O . PRO A 1 172 ? 12.564 0.323 -10.920 1.00 90.25 172 PRO A O 1
ATOM 1322 N N . GLY A 1 173 ? 14.475 1.476 -10.573 1.00 90.88 173 GLY A N 1
ATOM 1323 C CA . GLY A 1 173 ? 14.845 1.677 -11.982 1.00 90.88 173 G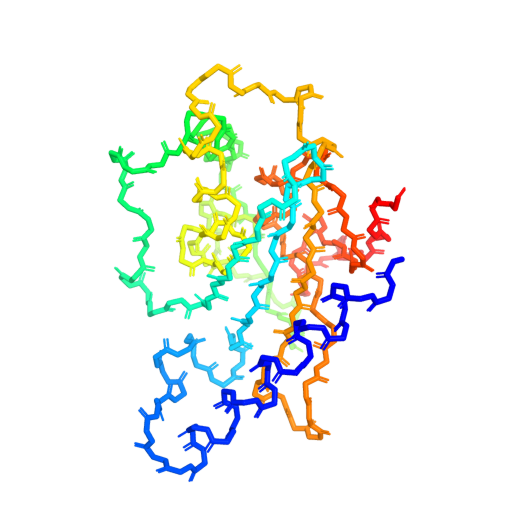LY A CA 1
ATOM 1324 C C . GLY A 1 173 ? 14.657 3.113 -12.479 1.00 90.88 173 GLY A C 1
ATOM 1325 O O . GLY A 1 173 ? 15.350 3.522 -13.402 1.00 90.88 173 GLY A O 1
ATOM 1326 N N . HIS A 1 174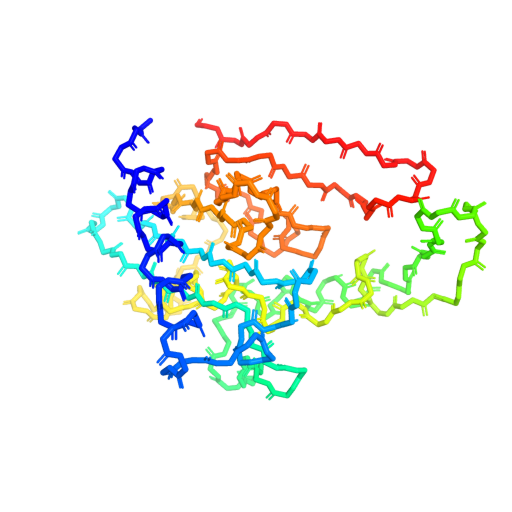 ? 13.785 3.900 -11.840 1.00 94.62 174 HIS A N 1
ATOM 1327 C CA . HIS A 1 174 ? 13.629 5.324 -12.144 1.00 94.62 174 HIS A CA 1
ATOM 1328 C C . HIS A 1 174 ? 14.925 6.102 -11.820 1.00 94.62 174 HIS A C 1
ATOM 1330 O O . HIS A 1 174 ? 15.511 5.843 -10.766 1.00 94.62 174 HIS A O 1
ATOM 1336 N N . PRO A 1 175 ? 15.357 7.086 -12.636 1.00 93.56 175 PRO A N 1
ATOM 1337 C CA . PRO A 1 175 ? 16.557 7.892 -12.370 1.00 93.56 175 PRO A CA 1
ATOM 1338 C C . PRO A 1 175 ? 16.550 8.578 -10.996 1.00 93.56 175 PRO A C 1
ATOM 1340 O O . PRO A 1 175 ? 17.563 8.639 -10.312 1.00 93.56 175 PRO A O 1
ATOM 1343 N N . GLU A 1 176 ? 15.379 9.047 -10.571 1.00 93.75 176 GLU A N 1
ATOM 1344 C CA . GLU A 1 176 ? 15.137 9.663 -9.255 1.00 93.75 176 GLU A CA 1
ATOM 1345 C C . GLU A 1 176 ? 14.771 8.661 -8.137 1.00 93.75 176 GLU A C 1
ATOM 1347 O O . GLU A 1 176 ? 14.267 9.056 -7.082 1.00 93.75 176 GLU A O 1
ATOM 1352 N N . TYR A 1 177 ? 14.978 7.353 -8.342 1.00 92.88 177 TYR A N 1
ATOM 1353 C CA . TYR A 1 177 ? 14.652 6.342 -7.335 1.00 92.88 177 TYR A CA 1
ATOM 1354 C C . TYR A 1 177 ? 15.396 6.598 -6.024 1.00 92.88 177 TYR A C 1
ATOM 1356 O O . TYR A 1 177 ? 16.619 6.499 -5.930 1.00 92.88 177 TYR A O 1
ATOM 1364 N N . THR A 1 178 ? 14.616 6.870 -4.984 1.00 87.75 178 THR A N 1
ATOM 1365 C CA . THR A 1 178 ? 15.091 7.071 -3.622 1.00 87.75 178 THR A CA 1
ATOM 1366 C C . THR A 1 178 ? 14.181 6.339 -2.649 1.00 87.75 178 THR A C 1
ATOM 1368 O O . THR A 1 178 ? 12.972 6.201 -2.861 1.00 87.75 178 THR A O 1
ATOM 1371 N N . VAL A 1 179 ? 14.794 5.851 -1.573 1.00 88.31 179 VAL A N 1
ATOM 1372 C CA . VAL A 1 179 ? 14.105 5.193 -0.467 1.00 88.31 179 VAL A CA 1
ATOM 1373 C C . VAL A 1 179 ? 14.013 6.203 0.665 1.00 88.31 179 VAL A C 1
ATOM 1375 O O . VAL A 1 179 ? 15.036 6.618 1.206 1.00 88.31 179 VAL A O 1
ATOM 1378 N N . ILE A 1 180 ? 12.795 6.595 1.023 1.00 89.31 180 ILE A N 1
ATOM 1379 C CA . ILE A 1 180 ? 12.552 7.478 2.165 1.00 89.31 180 ILE A CA 1
ATOM 1380 C C . ILE A 1 180 ? 12.180 6.627 3.380 1.00 89.31 180 ILE A C 1
ATOM 1382 O O . ILE A 1 180 ? 11.498 5.604 3.257 1.00 89.31 180 ILE A O 1
ATOM 1386 N N . SER A 1 181 ? 12.650 7.015 4.565 1.00 83.75 181 SER A N 1
ATOM 1387 C CA . SER A 1 181 ? 12.290 6.311 5.795 1.00 83.75 181 SER A CA 1
ATOM 1388 C C . SER A 1 181 ? 10.788 6.407 6.044 1.00 83.75 181 SER A C 1
ATOM 1390 O O . SER A 1 181 ? 10.188 7.451 5.792 1.00 83.75 181 SER A O 1
ATOM 1392 N N . GLY A 1 182 ? 10.189 5.338 6.569 1.00 70.69 182 GLY A N 1
ATOM 1393 C CA . GLY A 1 182 ? 8.810 5.395 7.045 1.00 70.69 182 GLY A CA 1
ATOM 1394 C C . GLY A 1 182 ? 8.639 6.457 8.133 1.00 70.69 182 GLY A C 1
ATOM 1395 O O . GLY A 1 182 ? 9.514 6.616 8.989 1.00 70.69 182 GLY A O 1
ATOM 1396 N N . GLU A 1 183 ? 7.527 7.191 8.076 1.00 67.62 183 GLU A N 1
ATOM 1397 C CA . GLU A 1 183 ? 7.086 8.081 9.153 1.00 67.62 183 GLU A CA 1
ATOM 1398 C C . GLU A 1 183 ? 6.792 7.212 10.385 1.00 67.62 183 GLU A C 1
ATOM 1400 O O . GLU A 1 183 ? 5.957 6.304 10.316 1.00 67.62 183 GLU A O 1
ATOM 1405 N N . ARG A 1 184 ? 7.546 7.432 11.467 1.00 59.03 184 ARG A N 1
ATOM 1406 C CA . ARG A 1 184 ? 7.465 6.671 12.720 1.00 59.03 184 ARG A CA 1
ATOM 1407 C C . ARG A 1 184 ? 6.665 7.416 13.771 1.00 59.03 184 ARG A C 1
ATOM 1409 O O . ARG A 1 184 ? 6.899 8.635 13.903 1.00 59.03 184 ARG A O 1
#